Protein AF-M6BR80-F1 (afdb_monomer_lite)

Organism: NCBI:txid1303729

Secondary structure (DSSP, 8-state):
-HHHHHHHHHHHHHHHHHHHHHHSPPPTTTTHHHHHHHHHHHHHHHHHHTT-HHHHHHHHHHHHHHHHHHHHHHHT--HHHHHHHHHHHHHHHHHHH-HHHHHHHHHHHHHHHHHHHHHHHTTSSPPPPP--HHHHHHHHHHHHHHHHHHHHHHHHHHHHHHHHHHHHHHHTT---EEEETTTTEEEEPHHHHHHTT-TT--S-EEEEHHHHHHHHTT-

Foldseek 3Di:
DVVVLLVLLLVLLVVLVVCVVVFWDDDPQQCPLSVLLVVLSVQLVVCVVVVNNLVSLCSNLVSNVVSLVSNCLAQVNPVLLSVLSLVLSLLSCCVRVNDVSSVVSVVVSVVSSVVSVVCVVVVVRDYHDHRDPRSSVSSNVSSVVSVVVSVVVVVVVVVVVVVVVVVVCVVVLPWDWDADPVQQKIKTALSVCVVVVNPVRDGIDIDRNVVVVVVVVVD

pLDDT: mean 79.12, std 9.88, range [48.78, 94.75]

Sequence (219 aa):
MMYGIMLSCGAVIISYRTLHPIFAEKPKGAYAATYLILAAIITCHLIAKSGRILLASHVLIGIEWLAAFYGMIGEGATQTVVFPFCLSLILISALLLGIRAAYFYTFLAIAVELTSTYLIRIEVIRPVKSTGPWSSLIGEIGSFILVAILMRYTLFGFRIVKTELSEVQRYAKLGGWSLNIQTLELVLSKEYQYLLGYDDAKESKTLSLVHVLKYLCRR

Structure (mmCIF, N/CA/C/O backbone):
data_AF-M6BR80-F1
#
_entry.id   AF-M6BR80-F1
#
loop_
_atom_site.group_PDB
_atom_site.id
_atom_site.type_symbol
_atom_site.label_atom_id
_atom_site.label_alt_id
_atom_site.label_comp_id
_atom_site.label_asym_id
_atom_site.label_entity_id
_atom_site.label_seq_id
_atom_site.pdbx_PDB_ins_code
_atom_site.Cartn_x
_atom_site.Cartn_y
_atom_site.Cartn_z
_atom_site.occupancy
_atom_site.B_iso_or_equiv
_atom_site.auth_seq_id
_atom_site.auth_comp_id
_atom_site.auth_asym_id
_atom_site.auth_atom_id
_atom_site.pdbx_PDB_model_num
ATOM 1 N N . MET A 1 1 ? -11.634 6.437 3.920 1.00 83.31 1 MET A N 1
ATOM 2 C CA . MET A 1 1 ? -10.279 5.860 3.766 1.00 83.31 1 MET A CA 1
ATOM 3 C C . MET A 1 1 ? -9.876 5.727 2.300 1.00 83.31 1 MET A C 1
ATOM 5 O O . MET A 1 1 ? -8.980 6.451 1.900 1.00 83.31 1 MET A O 1
ATOM 9 N N . MET A 1 2 ? -10.561 4.911 1.485 1.00 86.06 2 MET A N 1
ATOM 10 C CA . MET A 1 2 ? -10.221 4.700 0.063 1.00 86.06 2 MET A CA 1
ATOM 11 C C . MET A 1 2 ? -10.039 5.990 -0.747 1.00 86.06 2 MET A C 1
ATOM 13 O O . MET A 1 2 ? -8.988 6.181 -1.341 1.00 86.06 2 MET A O 1
ATOM 17 N N . TYR A 1 3 ? -10.986 6.928 -0.675 1.00 88.00 3 TYR A N 1
ATOM 18 C CA . TYR A 1 3 ? -10.853 8.233 -1.335 1.00 88.00 3 TYR A CA 1
ATOM 19 C C . TYR A 1 3 ? -9.626 9.044 -0.883 1.00 88.00 3 TYR A C 1
ATOM 21 O O . TYR A 1 3 ? -9.024 9.743 -1.689 1.00 88.00 3 TYR A O 1
ATOM 29 N N . GLY A 1 4 ? -9.222 8.928 0.387 1.00 86.06 4 GLY A N 1
ATOM 30 C CA . GLY A 1 4 ? -8.014 9.582 0.900 1.00 86.06 4 GLY A CA 1
ATOM 31 C C . GLY A 1 4 ? -6.733 8.958 0.345 1.00 86.06 4 GLY A C 1
ATOM 32 O O . GLY A 1 4 ? -5.806 9.678 -0.018 1.00 86.06 4 GLY A O 1
ATOM 33 N N . ILE A 1 5 ? -6.713 7.629 0.199 1.00 87.25 5 ILE A N 1
ATOM 34 C CA . ILE A 1 5 ? -5.614 6.907 -0.455 1.00 87.25 5 ILE A CA 1
ATOM 35 C C . ILE A 1 5 ? -5.541 7.294 -1.937 1.00 87.25 5 ILE A C 1
ATOM 37 O O . ILE A 1 5 ? -4.478 7.685 -2.399 1.00 87.25 5 ILE A O 1
ATOM 41 N N . MET A 1 6 ? -6.673 7.311 -2.649 1.00 90.50 6 MET A N 1
ATOM 42 C CA . MET A 1 6 ? -6.737 7.739 -4.054 1.00 90.50 6 MET A CA 1
ATOM 43 C C . MET A 1 6 ? -6.203 9.163 -4.258 1.00 90.50 6 MET A C 1
ATOM 45 O O . MET A 1 6 ? -5.422 9.404 -5.175 1.00 90.50 6 MET A O 1
ATOM 49 N N . LEU A 1 7 ? -6.592 10.104 -3.390 1.00 90.56 7 LEU A N 1
ATOM 50 C CA . LEU A 1 7 ? -6.081 11.477 -3.423 1.00 90.56 7 LEU A CA 1
ATOM 51 C C . LEU A 1 7 ? -4.576 11.535 -3.148 1.00 90.56 7 LEU A C 1
ATOM 53 O O . LEU A 1 7 ? -3.874 12.303 -3.798 1.00 90.56 7 LEU A O 1
ATOM 57 N N . SER A 1 8 ? -4.081 10.713 -2.222 1.00 87.50 8 SER A N 1
ATOM 58 C CA . SER A 1 8 ? -2.655 10.649 -1.884 1.00 87.50 8 SER A CA 1
ATOM 59 C C . SER A 1 8 ? -1.830 10.104 -3.054 1.00 87.50 8 SER A C 1
ATOM 61 O O . SER A 1 8 ? -0.847 10.734 -3.443 1.00 87.50 8 SER A O 1
ATOM 63 N N . CYS A 1 9 ? -2.270 9.007 -3.683 1.00 86.75 9 CYS A N 1
ATOM 64 C CA . CYS A 1 9 ? -1.658 8.470 -4.903 1.00 86.75 9 CYS A CA 1
ATOM 65 C C . CYS A 1 9 ? -1.662 9.513 -6.033 1.00 86.75 9 CYS A C 1
ATOM 67 O O . CYS A 1 9 ? -0.641 9.736 -6.685 1.00 86.75 9 CYS A O 1
ATOM 69 N N . GLY A 1 10 ? -2.789 10.212 -6.218 1.00 87.25 10 GLY A N 1
ATOM 70 C CA . GLY A 1 10 ? -2.929 11.297 -7.191 1.00 87.25 10 GLY A CA 1
ATOM 71 C C . GLY A 1 10 ? -1.960 12.457 -6.939 1.00 87.25 10 GLY A C 1
ATOM 72 O O . GLY A 1 10 ? -1.289 12.920 -7.860 1.00 87.25 10 GLY A O 1
ATOM 73 N N . ALA A 1 11 ? -1.836 12.904 -5.690 1.00 87.06 11 ALA A N 1
ATOM 74 C CA . ALA A 1 11 ? -0.931 13.987 -5.317 1.00 87.06 11 ALA A CA 1
ATOM 75 C C . ALA A 1 11 ? 0.539 13.618 -5.566 1.00 87.06 11 ALA A C 1
ATOM 77 O O . ALA A 1 11 ? 1.276 14.410 -6.157 1.00 87.06 11 ALA A O 1
ATOM 78 N N . VAL A 1 12 ? 0.957 12.410 -5.170 1.00 84.25 12 VAL A N 1
ATOM 79 C CA . VAL A 1 12 ? 2.327 11.917 -5.391 1.00 84.25 12 VAL A CA 1
ATOM 80 C C . VAL A 1 12 ? 2.640 11.845 -6.883 1.00 84.25 12 VAL A C 1
ATOM 82 O O . VAL A 1 12 ? 3.677 12.355 -7.308 1.00 84.25 12 VAL A O 1
ATOM 85 N N . ILE A 1 13 ? 1.738 11.297 -7.704 1.00 82.81 13 ILE A N 1
ATOM 86 C CA . ILE A 1 13 ? 2.024 11.117 -9.131 1.00 82.81 13 ILE A CA 1
ATOM 87 C C . ILE A 1 13 ? 2.000 12.432 -9.924 1.00 82.81 13 ILE A C 1
ATOM 89 O O . ILE A 1 13 ? 2.812 12.619 -10.832 1.00 82.81 13 ILE A O 1
ATOM 93 N N . ILE A 1 14 ? 1.119 13.373 -9.569 1.00 85.31 14 ILE A N 1
ATOM 94 C CA . ILE A 1 14 ? 1.105 14.721 -10.160 1.00 85.31 14 ILE A CA 1
ATOM 95 C C . ILE A 1 14 ? 2.385 15.472 -9.782 1.00 85.31 14 ILE A C 1
ATOM 97 O O . ILE A 1 14 ? 2.997 16.114 -10.641 1.00 85.31 14 ILE A O 1
ATOM 101 N N . SER A 1 15 ? 2.823 15.350 -8.526 1.00 83.00 15 SER A N 1
ATOM 102 C CA . SER A 1 15 ? 4.072 15.956 -8.052 1.00 83.00 15 SER A CA 1
ATOM 103 C C . SER A 1 15 ? 5.272 15.372 -8.795 1.00 83.00 15 SER A C 1
ATOM 105 O O . SER A 1 15 ? 6.067 16.127 -9.351 1.00 83.00 15 SER A O 1
ATOM 107 N N . TYR A 1 16 ? 5.350 14.042 -8.908 1.00 76.88 16 TYR A N 1
ATOM 108 C CA . TYR A 1 16 ? 6.388 13.358 -9.681 1.00 76.88 16 TYR A CA 1
ATOM 109 C C . TYR A 1 16 ? 6.402 13.835 -11.137 1.00 76.88 16 TYR A C 1
ATOM 111 O O . TYR A 1 16 ? 7.441 14.251 -11.638 1.00 76.88 16 TYR A O 1
ATOM 119 N N . ARG A 1 17 ? 5.246 13.883 -11.809 1.00 78.06 17 ARG A N 1
ATOM 120 C CA . ARG A 1 17 ? 5.147 14.351 -13.200 1.00 78.06 17 ARG A CA 1
ATOM 121 C C . ARG A 1 17 ? 5.593 15.799 -13.391 1.00 78.06 17 ARG A C 1
ATOM 123 O O . ARG A 1 17 ? 6.117 16.126 -14.452 1.00 78.06 17 ARG A O 1
ATOM 130 N N . THR A 1 18 ? 5.343 16.656 -12.408 1.00 80.75 18 THR A N 1
ATOM 131 C CA . THR A 1 18 ? 5.675 18.086 -12.480 1.00 80.75 18 THR A CA 1
ATOM 132 C C . THR A 1 18 ? 7.156 18.325 -12.197 1.00 80.75 18 THR A C 1
ATOM 134 O O . THR A 1 18 ? 7.782 19.143 -12.864 1.00 80.75 18 THR A O 1
ATOM 137 N N . LEU A 1 19 ? 7.729 17.585 -11.243 1.00 76.25 19 LEU A N 1
ATOM 138 C CA . LEU A 1 19 ? 9.120 17.738 -10.819 1.00 76.25 19 LEU A CA 1
ATOM 139 C C . LEU A 1 19 ? 10.092 16.977 -11.727 1.00 76.25 19 LEU A C 1
ATOM 141 O O . LEU A 1 19 ? 11.130 17.516 -12.087 1.00 76.25 19 LEU A O 1
ATOM 145 N N . HIS A 1 20 ? 9.757 15.763 -12.166 1.00 71.00 20 HIS A N 1
ATOM 146 C CA . HIS A 1 20 ? 10.654 14.914 -12.960 1.00 71.00 20 HIS A CA 1
ATOM 147 C C . HIS A 1 20 ? 11.260 15.601 -14.208 1.00 71.00 20 HIS A C 1
ATOM 149 O O . HIS A 1 20 ? 12.467 15.480 -14.406 1.00 71.00 20 HIS A O 1
ATOM 155 N N . PRO A 1 21 ? 10.511 16.365 -15.036 1.00 71.75 21 PRO A N 1
ATOM 156 C CA . PRO A 1 21 ? 11.072 17.061 -16.201 1.00 71.75 21 PRO A CA 1
ATOM 157 C C . PRO A 1 21 ? 12.107 18.142 -15.860 1.00 71.75 21 PRO A C 1
ATOM 159 O O . PRO A 1 21 ? 12.855 18.547 -16.744 1.00 71.75 21 PRO A O 1
ATOM 162 N N . ILE A 1 22 ? 12.111 18.643 -14.622 1.00 74.62 22 ILE A N 1
ATOM 163 C CA . ILE A 1 22 ? 13.049 19.669 -14.147 1.00 74.62 22 ILE A CA 1
ATOM 164 C C . ILE A 1 22 ? 14.399 19.028 -13.797 1.00 74.62 22 ILE A C 1
ATOM 166 O O . ILE A 1 22 ? 15.438 19.667 -13.936 1.00 74.62 22 ILE A O 1
ATOM 170 N N . PHE A 1 23 ? 14.389 17.762 -13.369 1.00 66.81 23 PHE A N 1
ATOM 171 C CA . PHE A 1 23 ? 15.554 17.092 -12.786 1.00 66.81 23 PHE A CA 1
ATOM 172 C C . PHE A 1 23 ? 16.147 15.962 -13.642 1.00 66.81 23 PHE A C 1
ATOM 174 O O . PHE A 1 23 ? 17.254 15.518 -13.343 1.00 66.81 23 PHE A O 1
ATOM 181 N N . ALA A 1 24 ? 15.454 15.479 -14.682 1.00 62.69 24 ALA A N 1
ATOM 182 C CA . ALA A 1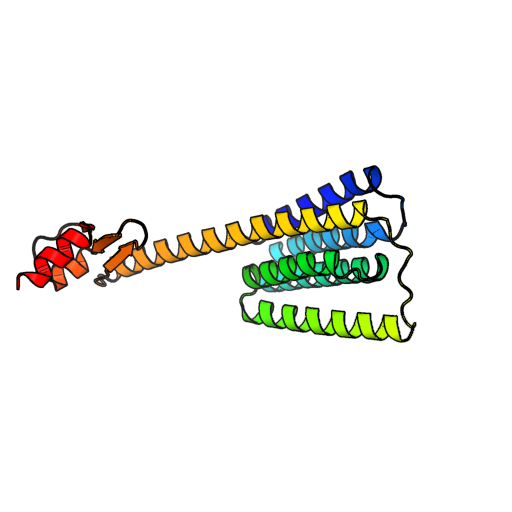 24 ? 15.916 14.349 -15.492 1.00 62.69 24 ALA A CA 1
ATOM 183 C C . ALA A 1 24 ? 15.606 14.496 -16.994 1.00 62.69 24 ALA A C 1
ATOM 185 O O . ALA A 1 24 ? 14.540 14.979 -17.392 1.00 62.69 24 ALA A O 1
ATOM 186 N N . GLU A 1 25 ? 16.537 14.036 -17.840 1.00 57.31 25 GLU A N 1
ATOM 187 C CA . GLU A 1 25 ? 16.352 13.968 -19.294 1.00 57.31 25 GLU A CA 1
ATOM 188 C C . GLU A 1 25 ? 15.331 12.888 -19.689 1.00 57.31 25 GLU A C 1
ATOM 190 O O . GLU A 1 25 ? 15.166 11.866 -19.027 1.00 57.31 25 GLU A O 1
ATOM 195 N N . LYS A 1 26 ? 14.596 13.148 -20.775 1.00 57.59 26 LYS A N 1
ATOM 196 C CA . LYS A 1 26 ? 13.326 12.487 -21.110 1.00 57.59 26 LYS A CA 1
ATOM 197 C C . LYS A 1 26 ? 13.501 11.179 -21.898 1.00 57.59 26 LYS A C 1
ATOM 199 O O . LYS A 1 26 ? 13.790 11.245 -23.094 1.00 57.59 26 LYS A O 1
ATOM 204 N N . PRO A 1 27 ? 13.077 10.023 -21.368 1.00 53.91 27 PRO A N 1
ATOM 205 C CA . PRO A 1 27 ? 12.513 8.964 -22.197 1.00 53.91 27 PRO A CA 1
ATOM 206 C C . PRO A 1 27 ? 10.980 9.084 -22.240 1.00 53.91 27 PRO A C 1
ATOM 208 O O . PRO A 1 27 ? 10.311 9.182 -21.213 1.00 53.91 27 PRO A O 1
ATOM 211 N N . LYS A 1 28 ? 10.389 9.035 -23.445 1.00 53.66 28 LYS A N 1
ATOM 212 C CA . LYS A 1 28 ? 8.924 9.107 -23.665 1.00 53.66 28 LYS A CA 1
ATOM 213 C C . LYS A 1 28 ? 8.131 8.037 -22.887 1.00 53.66 28 LYS A C 1
ATOM 215 O O . LYS A 1 28 ? 6.950 8.241 -22.622 1.00 53.66 28 LYS A O 1
ATOM 220 N N . GLY A 1 29 ? 8.776 6.929 -22.509 1.00 58.12 29 GLY A N 1
ATOM 221 C CA . GLY A 1 29 ? 8.180 5.833 -21.740 1.00 58.12 29 GLY A CA 1
ATOM 222 C C . GLY A 1 29 ? 7.981 6.111 -20.244 1.00 58.12 29 GLY A C 1
ATOM 223 O O . GLY A 1 29 ? 7.116 5.477 -19.646 1.00 58.12 29 GLY A O 1
ATOM 224 N N . ALA A 1 30 ? 8.697 7.079 -19.653 1.00 58.84 30 ALA A N 1
ATOM 225 C CA . ALA A 1 30 ? 8.647 7.343 -18.207 1.00 58.84 30 ALA A CA 1
ATOM 226 C C . ALA A 1 30 ? 7.257 7.793 -17.719 1.00 58.84 30 ALA A C 1
ATOM 228 O O . ALA A 1 30 ? 6.841 7.491 -16.606 1.00 58.84 30 ALA A O 1
ATOM 229 N N . TYR A 1 31 ? 6.482 8.470 -18.572 1.00 69.19 31 TYR A N 1
ATOM 230 C CA . TYR A 1 31 ? 5.168 8.993 -18.184 1.00 69.19 31 TYR A CA 1
ATOM 231 C C . TYR A 1 31 ? 4.028 7.976 -18.300 1.00 69.19 31 TYR A C 1
ATOM 233 O O . TYR A 1 31 ? 2.921 8.259 -17.840 1.00 69.19 31 TYR A O 1
ATOM 241 N N . ALA A 1 32 ? 4.260 6.805 -18.901 1.00 73.38 32 ALA A N 1
ATOM 242 C CA . ALA A 1 32 ? 3.221 5.786 -19.050 1.00 73.38 32 ALA A CA 1
ATOM 243 C C . ALA A 1 32 ? 2.704 5.305 -17.684 1.00 73.38 32 ALA A C 1
ATOM 245 O O . ALA A 1 32 ? 1.492 5.214 -17.491 1.00 73.38 32 ALA A O 1
ATOM 246 N N . ALA A 1 33 ? 3.600 5.121 -16.707 1.00 75.62 33 ALA A N 1
ATOM 247 C CA . ALA A 1 33 ? 3.234 4.780 -15.333 1.00 75.62 33 ALA A CA 1
ATOM 248 C C . ALA A 1 33 ? 2.330 5.851 -14.696 1.00 75.62 33 ALA A C 1
ATOM 250 O O . ALA A 1 33 ? 1.329 5.524 -14.060 1.00 75.62 33 ALA A O 1
ATOM 251 N N . THR A 1 34 ? 2.602 7.139 -14.944 1.00 79.94 34 THR A N 1
ATOM 252 C CA . THR A 1 34 ? 1.745 8.231 -14.464 1.00 79.94 34 THR A CA 1
ATOM 253 C C . THR A 1 34 ? 0.326 8.147 -15.018 1.00 79.94 34 THR A C 1
ATOM 255 O O . THR A 1 34 ? -0.640 8.299 -14.271 1.00 79.94 34 THR A O 1
ATOM 258 N N . TYR A 1 35 ? 0.181 7.911 -16.323 1.00 84.06 35 TYR A N 1
ATOM 259 C CA . TYR A 1 35 ? -1.142 7.792 -16.934 1.00 84.06 35 TYR A CA 1
ATOM 260 C C . TYR A 1 35 ? -1.895 6.557 -16.433 1.00 84.06 35 TYR A C 1
ATOM 262 O O . TYR A 1 35 ? -3.099 6.648 -16.196 1.00 84.06 35 TYR A O 1
ATOM 270 N N . LEU A 1 36 ? -1.196 5.438 -16.213 1.00 86.00 36 LEU A N 1
ATOM 271 C CA . LEU A 1 36 ? -1.784 4.225 -15.642 1.00 86.00 36 LEU A CA 1
ATOM 272 C C . LEU A 1 36 ? -2.314 4.457 -14.223 1.00 86.00 36 LEU A C 1
ATOM 274 O O . LEU A 1 36 ? -3.432 4.049 -13.930 1.00 86.00 36 LEU A O 1
ATOM 278 N N . ILE A 1 37 ? -1.575 5.172 -13.370 1.00 85.44 37 ILE A N 1
ATOM 279 C CA . ILE A 1 37 ? -2.022 5.494 -12.003 1.00 85.44 37 ILE A CA 1
ATOM 280 C C . ILE A 1 37 ? -3.246 6.423 -12.026 1.00 85.44 37 ILE A C 1
ATOM 282 O O . ILE A 1 37 ? -4.213 6.195 -11.300 1.00 85.44 37 ILE A O 1
ATOM 286 N N . LEU A 1 38 ? -3.273 7.437 -12.898 1.00 89.44 38 LEU A N 1
ATOM 287 C CA . LEU A 1 38 ? -4.461 8.291 -13.051 1.00 89.44 38 LEU A CA 1
ATOM 288 C C . LEU A 1 38 ? -5.674 7.495 -13.557 1.00 89.44 38 LEU A C 1
ATOM 290 O O . LEU A 1 38 ? -6.784 7.669 -13.050 1.00 89.44 38 LEU A O 1
ATOM 294 N N . ALA A 1 39 ? -5.466 6.584 -14.510 1.00 89.56 39 ALA A N 1
ATOM 295 C CA . ALA A 1 39 ? -6.508 5.676 -14.976 1.00 89.56 39 ALA A CA 1
ATOM 296 C C . ALA A 1 39 ? -6.992 4.742 -13.852 1.00 89.56 39 ALA A C 1
ATOM 298 O O . ALA A 1 39 ? -8.198 4.514 -13.734 1.00 89.56 39 ALA A O 1
ATOM 299 N N . ALA A 1 40 ? -6.092 4.261 -12.988 1.00 91.19 40 ALA A N 1
AT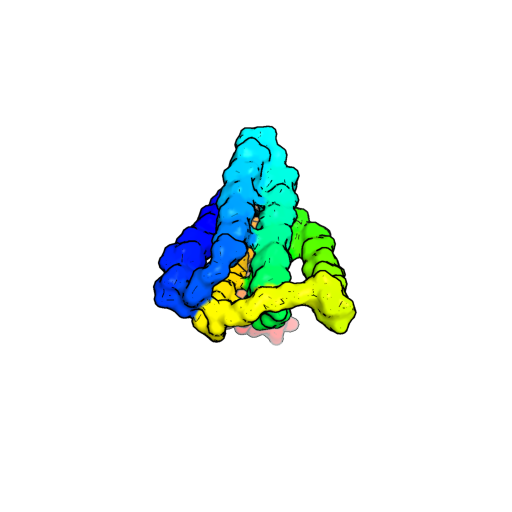OM 300 C CA . ALA A 1 40 ? -6.426 3.461 -11.810 1.00 91.19 40 ALA A CA 1
ATOM 301 C C . ALA A 1 40 ? -7.342 4.228 -10.847 1.00 91.19 40 ALA A C 1
ATOM 303 O O . ALA A 1 40 ? -8.359 3.701 -10.404 1.00 91.19 40 ALA A O 1
ATOM 304 N N . ILE A 1 41 ? -7.038 5.501 -10.577 1.00 93.19 41 ILE A N 1
ATOM 305 C CA . ILE A 1 41 ? -7.854 6.363 -9.711 1.00 93.19 41 ILE A CA 1
ATOM 306 C C . ILE A 1 41 ? -9.250 6.571 -10.311 1.00 93.19 41 ILE A C 1
ATOM 308 O O . ILE A 1 41 ? -10.252 6.421 -9.609 1.00 93.19 41 ILE A O 1
ATOM 312 N N . ILE A 1 42 ? -9.340 6.882 -11.606 1.00 93.12 42 ILE A N 1
ATOM 313 C CA . ILE A 1 42 ? -10.627 7.115 -12.279 1.00 93.12 42 ILE A CA 1
ATOM 314 C C . ILE A 1 42 ? -11.468 5.833 -12.291 1.00 93.12 42 ILE A C 1
ATOM 316 O O . ILE A 1 42 ? -12.633 5.852 -11.895 1.00 93.12 42 ILE A O 1
ATOM 320 N N . THR A 1 43 ? -10.884 4.706 -12.700 1.00 92.06 43 THR A N 1
ATOM 321 C CA . THR A 1 43 ? -11.586 3.412 -12.737 1.00 92.06 43 THR A CA 1
ATOM 322 C C . THR A 1 43 ? -12.015 2.964 -11.342 1.00 92.06 43 THR A C 1
ATOM 324 O O . THR A 1 43 ? -13.169 2.571 -11.160 1.00 92.06 43 THR A O 1
ATOM 327 N N . CYS A 1 44 ? -11.149 3.117 -10.337 1.00 93.56 44 CYS A N 1
ATOM 328 C CA . CYS A 1 44 ? -11.488 2.883 -8.936 1.00 93.56 44 CYS A CA 1
ATOM 329 C C . CYS A 1 44 ? -12.674 3.750 -8.494 1.00 93.56 44 CYS A C 1
ATOM 331 O O . CYS A 1 44 ? -13.627 3.220 -7.926 1.00 93.56 44 CYS A O 1
ATOM 333 N N . HIS A 1 45 ? -12.686 5.050 -8.815 1.00 93.88 45 HIS A N 1
ATOM 334 C CA . HIS A 1 45 ? -13.798 5.941 -8.469 1.00 93.88 45 HIS A CA 1
ATOM 335 C C . HIS A 1 45 ? -15.126 5.481 -9.085 1.00 93.88 45 HIS A C 1
ATOM 337 O O . HIS A 1 45 ? -16.143 5.422 -8.390 1.00 93.88 45 HIS A O 1
ATOM 343 N N . LEU A 1 46 ? -15.119 5.127 -10.372 1.00 94.75 46 LEU A N 1
ATOM 344 C CA . LEU A 1 46 ? -16.320 4.683 -11.083 1.00 94.75 46 LEU A CA 1
ATOM 345 C C . LEU A 1 46 ? -16.879 3.382 -10.490 1.00 94.75 46 LEU A C 1
ATOM 347 O O . LEU A 1 46 ? -18.081 3.285 -10.234 1.00 94.75 46 LEU A O 1
ATOM 351 N N . ILE A 1 47 ? -16.014 2.406 -10.200 1.00 92.75 47 ILE A N 1
ATOM 352 C CA . ILE A 1 47 ? -16.419 1.136 -9.580 1.00 92.75 47 ILE A CA 1
ATOM 353 C C . ILE A 1 47 ? -16.887 1.372 -8.138 1.00 92.75 47 ILE A C 1
ATOM 355 O O . ILE A 1 47 ? -17.915 0.833 -7.724 1.00 92.75 47 ILE A O 1
ATOM 359 N N . ALA A 1 48 ? -16.201 2.227 -7.381 1.00 90.62 48 ALA A N 1
ATOM 360 C CA . ALA A 1 48 ? -16.586 2.589 -6.022 1.00 90.62 48 ALA A CA 1
ATOM 361 C C . ALA A 1 48 ? -17.972 3.240 -5.961 1.00 90.62 48 ALA A C 1
ATOM 363 O O . ALA A 1 48 ? -18.759 2.922 -5.070 1.00 90.62 48 ALA A O 1
ATOM 364 N N . LYS A 1 49 ? -18.299 4.105 -6.932 1.00 92.62 49 LYS A N 1
ATOM 365 C CA . LYS A 1 49 ? -19.616 4.749 -7.045 1.00 92.62 49 LYS A CA 1
ATOM 366 C C . LYS A 1 49 ? -20.745 3.736 -7.260 1.00 92.62 49 LYS A C 1
ATOM 368 O O . LYS A 1 49 ? -21.863 3.980 -6.823 1.00 92.62 49 LYS A O 1
ATOM 373 N N . SER A 1 50 ? -20.450 2.582 -7.862 1.00 90.75 50 SER A N 1
ATOM 374 C CA . SER A 1 50 ? -21.406 1.471 -8.007 1.00 90.75 50 SER A CA 1
ATOM 375 C C . SER A 1 50 ? -21.614 0.641 -6.725 1.00 90.75 50 SER A C 1
ATOM 377 O O . SER A 1 50 ? -22.312 -0.368 -6.752 1.00 90.75 50 SER A O 1
ATOM 379 N N . GLY A 1 51 ? -20.985 1.023 -5.606 1.00 88.56 51 GLY A N 1
ATOM 380 C CA . GLY A 1 51 ? -21.058 0.314 -4.322 1.00 88.56 51 GLY A CA 1
ATOM 381 C C . GLY A 1 51 ? -20.078 -0.859 -4.191 1.00 88.56 51 GLY A C 1
ATOM 382 O O . GLY A 1 51 ? -19.930 -1.429 -3.111 1.00 88.56 51 GLY A O 1
ATOM 383 N N . ARG A 1 52 ? -19.342 -1.206 -5.254 1.00 91.56 52 ARG A N 1
ATOM 384 C CA . ARG A 1 52 ? -18.385 -2.327 -5.277 1.00 91.56 52 ARG A CA 1
ATOM 385 C C . ARG A 1 52 ? -16.997 -1.919 -4.761 1.00 91.56 52 ARG A C 1
ATOM 387 O O . ARG A 1 52 ? -16.005 -2.005 -5.479 1.00 91.56 52 ARG A O 1
ATOM 394 N N . ILE A 1 53 ? -16.920 -1.483 -3.503 1.00 89.12 53 ILE A N 1
ATOM 395 C CA . ILE A 1 53 ? -15.704 -0.903 -2.891 1.00 89.12 53 ILE A CA 1
ATOM 396 C C . ILE A 1 53 ? -14.527 -1.897 -2.851 1.00 89.12 53 ILE A C 1
ATOM 398 O O . ILE A 1 53 ? -13.386 -1.520 -3.127 1.00 89.12 53 ILE A O 1
ATOM 402 N N . LEU A 1 54 ? -14.793 -3.174 -2.556 1.00 88.88 54 LEU A N 1
ATOM 403 C CA . LEU A 1 54 ? -13.753 -4.209 -2.500 1.00 88.88 54 LEU A CA 1
ATOM 404 C C . LEU A 1 54 ? -13.122 -4.449 -3.881 1.00 88.88 54 LEU A C 1
ATOM 406 O O . LEU A 1 54 ? -11.902 -4.490 -4.019 1.00 88.88 54 LEU A O 1
ATOM 410 N N . LEU A 1 55 ? -13.962 -4.545 -4.918 1.00 90.12 55 LEU A N 1
ATOM 411 C CA . LEU A 1 55 ? -13.506 -4.687 -6.299 1.00 90.12 55 LEU A CA 1
ATOM 412 C C . LEU A 1 55 ? -12.706 -3.455 -6.733 1.00 90.12 55 LEU A C 1
ATOM 414 O O . LEU A 1 55 ? -11.623 -3.604 -7.284 1.00 90.12 55 LEU A O 1
ATOM 418 N N . ALA A 1 56 ? -13.205 -2.252 -6.435 1.00 91.25 56 ALA A N 1
ATOM 419 C CA . ALA A 1 56 ? -12.511 -1.001 -6.735 1.00 91.25 56 ALA A CA 1
ATOM 420 C C . ALA A 1 56 ? -11.099 -0.967 -6.127 1.00 91.25 56 ALA A C 1
ATOM 422 O O . ALA A 1 56 ? -10.148 -0.575 -6.798 1.00 91.25 56 ALA A O 1
ATOM 423 N N . SER A 1 57 ? -10.954 -1.455 -4.893 1.00 90.56 57 SER A N 1
ATOM 424 C CA . SER A 1 57 ? -9.666 -1.534 -4.199 1.00 90.56 57 SER A CA 1
ATOM 425 C C . SER A 1 57 ? -8.697 -2.502 -4.886 1.00 90.56 57 SER A C 1
ATOM 427 O O . SER A 1 57 ? -7.545 -2.145 -5.116 1.00 90.56 57 SER A O 1
ATOM 429 N N . HIS A 1 58 ? -9.162 -3.691 -5.288 1.00 90.88 58 HIS A N 1
ATOM 430 C CA . HIS A 1 58 ? -8.348 -4.629 -6.071 1.00 90.88 58 HIS A CA 1
ATOM 431 C C . HIS A 1 58 ? -7.931 -4.062 -7.431 1.00 90.88 58 HIS A C 1
ATOM 433 O O . HIS A 1 58 ? -6.787 -4.256 -7.837 1.00 90.88 58 HIS A O 1
ATOM 439 N N . VAL A 1 59 ? -8.832 -3.357 -8.124 1.00 91.94 59 VAL A N 1
ATOM 440 C CA . VAL A 1 59 ? -8.525 -2.713 -9.410 1.00 91.94 59 VAL A CA 1
ATOM 441 C C . VAL A 1 59 ? -7.476 -1.617 -9.233 1.00 91.94 59 VAL A C 1
ATOM 443 O O . VAL A 1 59 ? -6.505 -1.594 -9.984 1.00 91.94 59 VAL A O 1
ATOM 446 N N . LEU A 1 60 ? -7.628 -0.755 -8.222 1.00 92.50 60 LEU A N 1
ATOM 447 C CA . LEU A 1 60 ? -6.659 0.298 -7.914 1.00 92.50 60 LEU A CA 1
ATOM 448 C C . LEU A 1 60 ? -5.269 -0.295 -7.671 1.00 92.50 60 LEU A C 1
ATOM 450 O O . LEU A 1 60 ? -4.325 0.032 -8.382 1.00 92.50 60 LEU A O 1
ATOM 454 N N . ILE A 1 61 ? -5.176 -1.221 -6.714 1.00 91.19 61 ILE A N 1
ATOM 455 C CA . ILE A 1 61 ? -3.913 -1.847 -6.317 1.00 91.19 61 ILE A CA 1
ATOM 456 C C . ILE A 1 61 ? -3.304 -2.610 -7.494 1.00 91.19 61 ILE A C 1
ATOM 458 O O . ILE A 1 61 ? -2.113 -2.487 -7.749 1.00 91.19 61 ILE A O 1
ATOM 462 N N . GLY A 1 62 ? -4.106 -3.370 -8.243 1.00 89.06 62 GLY A N 1
ATOM 463 C CA . GLY A 1 62 ? -3.633 -4.139 -9.393 1.00 89.06 62 GLY A CA 1
ATOM 464 C C . GLY A 1 62 ? -3.045 -3.267 -10.504 1.00 89.06 62 GLY A C 1
ATOM 465 O O . GLY A 1 62 ? -1.977 -3.585 -11.024 1.00 89.06 62 GLY A O 1
ATOM 466 N N . ILE A 1 63 ? -3.699 -2.154 -10.852 1.00 90.50 63 ILE A N 1
ATOM 467 C CA . ILE A 1 63 ? -3.188 -1.244 -11.887 1.00 90.50 63 ILE A CA 1
ATOM 468 C C . ILE A 1 63 ? -1.955 -0.483 -11.384 1.00 90.50 63 ILE A C 1
ATOM 470 O O . ILE A 1 63 ? -1.001 -0.326 -12.144 1.00 90.50 63 ILE A O 1
ATOM 474 N N . GLU A 1 64 ? -1.928 -0.048 -10.121 1.00 88.31 64 GLU A N 1
ATOM 475 C CA . GLU A 1 64 ? -0.739 0.588 -9.539 1.00 88.31 64 GLU A CA 1
ATOM 476 C C . GLU A 1 64 ? 0.459 -0.378 -9.488 1.00 88.31 64 GLU A C 1
ATOM 478 O O . GLU A 1 64 ? 1.574 0.023 -9.817 1.00 88.31 64 GLU A O 1
ATOM 483 N N . TRP A 1 65 ? 0.231 -1.663 -9.192 1.00 87.19 65 TRP A N 1
ATOM 484 C CA . TRP A 1 65 ? 1.245 -2.721 -9.303 1.00 87.19 65 TRP A CA 1
ATOM 485 C C . TRP A 1 65 ? 1.794 -2.854 -10.723 1.00 87.19 65 TRP A C 1
ATOM 487 O O . TRP A 1 65 ? 3.009 -2.887 -10.918 1.00 87.19 65 TRP A O 1
ATOM 497 N N . LEU A 1 66 ? 0.913 -2.904 -11.726 1.00 85.31 66 LEU A N 1
ATOM 498 C CA . LEU A 1 66 ? 1.325 -2.967 -13.130 1.00 85.31 66 LEU A CA 1
ATOM 499 C C . LEU A 1 66 ? 2.121 -1.723 -13.540 1.00 85.31 66 LEU A C 1
ATOM 501 O O . LEU A 1 66 ? 3.129 -1.845 -14.234 1.00 85.31 66 LEU A O 1
ATOM 505 N N . ALA A 1 67 ? 1.699 -0.539 -13.095 1.00 82.94 67 ALA A N 1
ATOM 506 C CA . ALA A 1 67 ? 2.389 0.716 -13.371 1.00 82.94 67 ALA A CA 1
ATOM 507 C C . ALA A 1 67 ? 3.785 0.755 -12.733 1.00 82.94 67 ALA A C 1
ATOM 509 O O . ALA A 1 67 ? 4.739 1.162 -13.398 1.00 82.94 67 ALA A O 1
ATOM 510 N N . ALA A 1 68 ? 3.907 0.294 -11.483 1.00 79.25 68 ALA A N 1
ATOM 511 C CA . ALA A 1 68 ? 5.181 0.192 -10.784 1.00 79.25 68 ALA A CA 1
ATOM 512 C C . ALA A 1 68 ? 6.137 -0.731 -11.547 1.00 79.25 68 ALA A C 1
ATOM 514 O O . ALA A 1 68 ? 7.206 -0.286 -11.954 1.00 79.25 68 ALA A O 1
ATOM 515 N N . PHE A 1 69 ? 5.727 -1.964 -11.860 1.00 77.88 69 PHE A N 1
ATOM 516 C CA . PHE A 1 69 ? 6.580 -2.909 -12.591 1.00 77.88 69 PHE A CA 1
ATOM 517 C C . PHE A 1 69 ? 6.931 -2.461 -14.008 1.00 77.88 69 PHE A C 1
ATOM 519 O O . PHE A 1 69 ? 8.057 -2.676 -14.459 1.00 77.88 69 PHE A O 1
ATOM 526 N N . TYR A 1 70 ? 6.000 -1.813 -14.706 1.00 77.19 70 TYR A N 1
ATOM 527 C CA . TYR A 1 70 ? 6.288 -1.213 -16.005 1.00 77.19 70 TYR A CA 1
ATOM 528 C C . TYR A 1 70 ? 7.389 -0.148 -15.888 1.00 77.19 70 TYR A C 1
ATOM 530 O O . TYR A 1 70 ? 8.336 -0.148 -16.676 1.00 77.19 70 TYR A O 1
ATOM 538 N N . GLY A 1 71 ? 7.297 0.722 -14.875 1.00 71.94 71 GLY A N 1
ATOM 539 C CA . GLY A 1 71 ? 8.338 1.699 -14.553 1.00 71.94 71 GLY A CA 1
ATOM 540 C C . GLY A 1 71 ? 9.678 1.036 -14.231 1.00 71.94 71 GLY A C 1
ATOM 541 O O . GLY A 1 71 ? 10.698 1.429 -14.786 1.00 71.94 71 GLY A O 1
ATOM 542 N N . MET A 1 72 ? 9.674 -0.035 -13.432 1.00 70.81 72 MET A N 1
ATOM 543 C CA . MET A 1 72 ? 10.889 -0.772 -13.061 1.00 70.81 72 MET A CA 1
ATOM 544 C C . MET A 1 72 ? 11.638 -1.334 -14.265 1.00 70.81 72 MET A C 1
ATOM 546 O O . MET A 1 72 ? 12.854 -1.187 -14.358 1.00 70.81 72 MET A O 1
ATOM 550 N N . ILE A 1 73 ? 10.927 -1.976 -15.194 1.00 69.81 73 ILE A N 1
ATOM 551 C CA . ILE A 1 73 ? 11.537 -2.516 -16.417 1.00 69.81 73 ILE A CA 1
ATOM 552 C C . ILE A 1 73 ? 12.118 -1.373 -17.264 1.00 69.81 73 ILE A C 1
ATOM 554 O O . ILE A 1 73 ? 13.193 -1.517 -17.850 1.00 69.81 73 ILE A O 1
ATOM 558 N N . GLY A 1 74 ? 11.436 -0.223 -17.284 1.00 65.94 74 GLY A N 1
ATOM 559 C CA . GLY A 1 74 ? 11.886 0.988 -17.963 1.00 65.94 74 GLY A CA 1
ATOM 560 C C . GLY A 1 74 ? 13.131 1.627 -17.345 1.00 65.94 74 GLY A C 1
ATOM 561 O O . GLY A 1 74 ? 14.000 2.058 -18.085 1.00 65.94 74 GLY A O 1
ATOM 562 N N . GLU A 1 75 ? 13.260 1.672 -16.021 1.00 60.78 75 GLU A N 1
ATOM 563 C CA . GLU A 1 75 ? 14.388 2.326 -15.327 1.00 60.78 75 GLU A CA 1
ATOM 564 C C . GLU A 1 75 ? 15.574 1.385 -15.053 1.00 60.78 75 GLU A C 1
ATOM 566 O O . GLU A 1 75 ? 16.605 1.795 -14.519 1.00 60.78 75 GLU A O 1
ATOM 571 N N . GLY A 1 76 ? 15.450 0.122 -15.460 1.00 56.62 76 GLY A N 1
ATOM 572 C CA . GLY A 1 76 ? 16.501 -0.880 -15.342 1.00 56.62 76 GLY A CA 1
ATOM 573 C C . GLY A 1 76 ? 16.559 -1.596 -13.999 1.00 56.62 76 GLY A C 1
ATOM 574 O O . GLY A 1 76 ? 17.619 -2.083 -13.616 1.00 56.62 76 GLY A O 1
ATOM 575 N N . ALA A 1 77 ? 15.417 -1.685 -13.314 1.00 52.59 77 ALA A N 1
ATOM 576 C CA . ALA A 1 77 ? 15.223 -2.453 -12.088 1.00 52.59 77 ALA A CA 1
ATOM 577 C C . ALA A 1 77 ? 16.289 -2.160 -11.017 1.00 52.59 77 ALA A C 1
ATOM 579 O O . ALA A 1 77 ? 16.791 -3.069 -10.355 1.00 52.59 77 ALA A O 1
ATOM 580 N N . THR A 1 78 ? 16.653 -0.887 -10.835 1.00 55.28 78 THR A N 1
ATOM 581 C CA . THR A 1 78 ? 17.504 -0.491 -9.713 1.00 55.28 78 THR A CA 1
ATOM 582 C C . THR A 1 78 ? 16.730 -0.738 -8.418 1.00 55.28 78 THR A C 1
ATOM 584 O O . THR A 1 78 ? 15.720 -0.095 -8.136 1.00 55.28 78 THR A O 1
ATOM 587 N N . GLN A 1 79 ? 17.189 -1.718 -7.633 1.00 53.69 79 GLN A N 1
ATOM 588 C CA . GLN A 1 79 ? 16.515 -2.218 -6.425 1.00 53.69 79 GLN A CA 1
ATOM 589 C C . GLN A 1 79 ? 16.102 -1.111 -5.434 1.00 53.69 79 GLN A C 1
ATOM 591 O O . GLN A 1 79 ? 15.145 -1.280 -4.680 1.00 53.69 79 GLN A O 1
ATOM 596 N N . THR A 1 80 ? 16.793 0.033 -5.454 1.00 58.19 80 THR A N 1
ATOM 597 C CA . THR A 1 80 ? 16.566 1.153 -4.533 1.00 58.19 80 THR A CA 1
ATOM 598 C C . THR A 1 80 ? 15.233 1.870 -4.767 1.00 58.19 80 THR A C 1
ATOM 600 O O . THR A 1 80 ? 14.585 2.261 -3.799 1.00 58.19 80 THR A O 1
ATOM 603 N N . VAL A 1 81 ? 14.757 1.951 -6.016 1.00 60.31 81 VAL A N 1
ATOM 604 C CA . VAL A 1 81 ? 13.478 2.604 -6.355 1.00 60.31 81 VAL A CA 1
ATOM 605 C C . VAL A 1 81 ? 12.303 1.6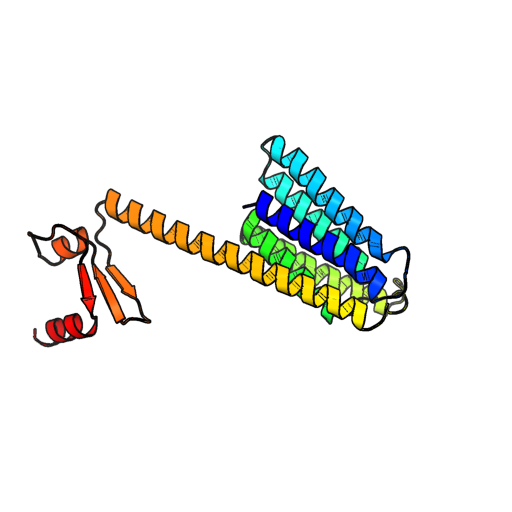43 -6.169 1.00 60.31 81 VAL A C 1
ATOM 607 O O . VAL A 1 81 ? 11.251 2.025 -5.667 1.00 60.31 81 VAL A O 1
ATOM 610 N N . VAL A 1 82 ? 12.496 0.371 -6.519 1.00 64.81 82 VAL A N 1
ATOM 611 C CA . VAL A 1 82 ? 11.481 -0.698 -6.472 1.00 64.81 82 VAL A CA 1
ATOM 612 C C . VAL A 1 82 ? 10.926 -0.904 -5.065 1.00 64.81 82 VAL A C 1
ATOM 614 O O . VAL A 1 82 ? 9.714 -0.957 -4.846 1.00 64.81 82 VAL A O 1
ATOM 617 N N . PHE A 1 83 ? 11.838 -1.029 -4.105 1.00 67.75 83 PHE A N 1
ATOM 618 C CA . PHE A 1 83 ? 11.535 -1.422 -2.739 1.00 67.75 83 PHE A CA 1
ATOM 619 C C . PHE A 1 83 ? 10.507 -0.506 -2.042 1.00 67.75 83 PHE A C 1
ATOM 621 O O . PHE A 1 83 ? 9.494 -1.018 -1.550 1.00 67.75 83 PHE A O 1
ATOM 628 N N . PRO A 1 84 ? 10.676 0.831 -2.013 1.00 72.06 84 PRO A N 1
ATOM 629 C CA . PRO A 1 84 ? 9.729 1.708 -1.328 1.00 72.06 84 PRO A CA 1
ATOM 630 C C . PRO A 1 84 ? 8.362 1.810 -2.038 1.00 72.06 84 PRO A C 1
ATOM 632 O O . PRO A 1 84 ? 7.343 1.997 -1.362 1.00 72.06 84 PRO A O 1
ATOM 635 N N . PHE A 1 85 ? 8.289 1.606 -3.361 1.00 76.00 85 PHE A N 1
ATOM 636 C CA . PHE A 1 85 ? 7.006 1.492 -4.072 1.00 76.00 85 PHE A CA 1
ATOM 637 C C . PHE A 1 85 ? 6.264 0.204 -3.696 1.00 76.00 85 PHE A C 1
ATOM 639 O O . PHE A 1 85 ? 5.085 0.259 -3.337 1.00 76.00 85 PHE A O 1
ATOM 646 N N . CYS A 1 86 ? 6.953 -0.941 -3.686 1.00 78.75 86 CYS A N 1
ATOM 647 C CA . CYS A 1 86 ? 6.378 -2.216 -3.250 1.00 78.75 86 CYS A CA 1
ATOM 648 C C . CYS A 1 86 ? 5.858 -2.139 -1.805 1.00 78.75 86 CYS A C 1
ATOM 650 O O . CYS A 1 86 ? 4.740 -2.579 -1.528 1.00 78.75 86 CYS A O 1
ATOM 652 N N . LEU A 1 87 ? 6.612 -1.516 -0.891 1.00 80.81 87 LEU A N 1
ATOM 653 C CA . LEU A 1 87 ? 6.167 -1.286 0.489 1.00 80.81 87 LEU A CA 1
ATOM 654 C C . LEU A 1 87 ? 4.887 -0.446 0.561 1.00 80.81 87 LEU A C 1
ATOM 656 O O . LEU A 1 87 ? 3.965 -0.788 1.306 1.00 80.81 87 LEU A O 1
ATOM 660 N N . SER A 1 88 ? 4.809 0.628 -0.228 1.00 84.31 88 SER A N 1
ATOM 661 C CA . SER A 1 88 ? 3.619 1.482 -0.298 1.00 84.31 88 SER A CA 1
ATOM 662 C C . SER A 1 88 ? 2.391 0.694 -0.762 1.00 84.31 88 SER A C 1
ATOM 664 O O . SER A 1 88 ? 1.335 0.772 -0.135 1.00 84.31 88 SER A O 1
ATOM 666 N N . LEU A 1 89 ? 2.533 -0.129 -1.804 1.00 85.38 89 LEU A N 1
ATOM 667 C CA . LEU A 1 89 ? 1.441 -0.944 -2.346 1.00 85.38 89 LEU A CA 1
ATOM 668 C C . LEU A 1 89 ? 0.989 -2.048 -1.383 1.00 85.38 89 LEU A C 1
ATOM 670 O O . LEU A 1 89 ? -0.212 -2.300 -1.253 1.00 85.38 89 LEU A O 1
ATOM 674 N N . ILE A 1 90 ? 1.921 -2.676 -0.660 1.00 86.06 90 ILE A N 1
ATOM 675 C CA . ILE A 1 90 ? 1.600 -3.660 0.385 1.00 86.06 90 ILE A CA 1
ATOM 676 C C . ILE A 1 90 ? 0.813 -2.991 1.520 1.00 86.06 90 ILE A C 1
ATOM 678 O O . ILE A 1 90 ? -0.188 -3.545 1.979 1.00 86.06 90 ILE A O 1
ATOM 682 N N . LEU A 1 91 ? 1.206 -1.785 1.942 1.00 85.81 91 LEU A N 1
ATOM 683 C CA . LEU A 1 91 ? 0.485 -1.013 2.960 1.00 85.81 91 LEU A CA 1
ATOM 684 C C . LEU A 1 91 ? -0.916 -0.600 2.491 1.00 85.81 91 LEU A C 1
ATOM 686 O O . LEU A 1 91 ? -1.875 -0.744 3.249 1.00 85.81 91 LEU A O 1
ATOM 690 N N . ILE A 1 92 ? -1.060 -0.138 1.245 1.00 87.56 92 ILE A N 1
ATOM 691 C CA . ILE A 1 92 ? -2.370 0.181 0.655 1.00 87.56 92 ILE A CA 1
ATOM 692 C C . ILE A 1 92 ? -3.259 -1.067 0.629 1.00 87.56 92 ILE A C 1
ATOM 694 O O . ILE A 1 92 ? -4.424 -0.998 1.023 1.00 87.56 92 ILE A O 1
ATOM 698 N N . SER A 1 93 ? -2.708 -2.214 0.228 1.00 87.19 93 SER A N 1
ATOM 699 C CA . SER A 1 93 ? -3.412 -3.498 0.238 1.00 87.19 93 SER A CA 1
ATOM 700 C C . SER A 1 93 ? -3.865 -3.899 1.639 1.00 87.19 93 SER A C 1
ATOM 702 O O . SER A 1 93 ? -5.038 -4.217 1.840 1.00 87.19 93 SER A O 1
ATOM 704 N N . ALA A 1 94 ? -2.983 -3.793 2.635 1.00 86.44 94 ALA A N 1
ATOM 705 C CA . ALA A 1 94 ? -3.326 -4.076 4.024 1.00 86.44 94 ALA A CA 1
ATOM 706 C C . ALA A 1 94 ? -4.459 -3.174 4.534 1.00 86.44 94 ALA A C 1
ATOM 708 O O . ALA A 1 94 ? -5.372 -3.660 5.202 1.00 86.44 94 ALA A O 1
ATOM 709 N N . LEU A 1 95 ? -4.425 -1.883 4.193 1.00 85.75 95 LEU A N 1
ATOM 710 C CA . LEU A 1 95 ? -5.439 -0.917 4.607 1.00 85.75 95 LEU A CA 1
ATOM 711 C C . LEU A 1 95 ? -6.788 -1.152 3.920 1.00 85.75 95 LEU A C 1
ATOM 713 O O . LEU A 1 95 ? -7.819 -1.093 4.582 1.00 85.75 95 LEU A O 1
ATOM 717 N N . LEU A 1 96 ? -6.807 -1.402 2.610 1.00 87.50 96 LEU A N 1
ATOM 718 C CA . LEU A 1 96 ? -8.054 -1.480 1.839 1.00 87.50 96 LEU A CA 1
ATOM 719 C C . LEU A 1 96 ? -8.689 -2.870 1.810 1.00 87.50 96 LEU A C 1
ATOM 721 O O . LEU A 1 96 ? -9.913 -2.981 1.786 1.00 87.50 96 LEU A O 1
ATOM 725 N N . LEU A 1 97 ? -7.869 -3.918 1.776 1.00 88.12 97 LEU A N 1
ATOM 726 C CA . LEU A 1 97 ? -8.295 -5.298 1.532 1.00 88.12 97 LEU A CA 1
ATOM 727 C C . LEU A 1 97 ? -7.983 -6.235 2.709 1.00 88.12 97 LEU A C 1
ATOM 729 O O . LEU A 1 97 ? -8.435 -7.381 2.732 1.00 88.12 97 LEU A O 1
ATOM 733 N N . GLY A 1 98 ? -7.226 -5.757 3.697 1.00 85.00 98 GLY A N 1
ATOM 734 C CA . GLY A 1 98 ? -6.842 -6.520 4.876 1.00 85.00 98 GLY A CA 1
ATOM 735 C C . GLY A 1 98 ? -5.598 -7.388 4.677 1.00 85.00 98 GLY A C 1
ATOM 736 O O . GLY A 1 98 ? -4.974 -7.450 3.617 1.00 85.00 98 GLY A O 1
ATOM 737 N N . ILE A 1 99 ? -5.228 -8.094 5.746 1.00 83.38 99 ILE A N 1
ATOM 738 C CA . ILE A 1 99 ? -3.917 -8.747 5.857 1.00 83.38 99 ILE A CA 1
ATOM 739 C C . ILE A 1 99 ? -3.697 -9.896 4.862 1.00 83.38 99 ILE A C 1
ATOM 741 O O . ILE A 1 99 ? -2.588 -10.086 4.374 1.00 83.38 99 ILE A O 1
ATOM 745 N N . ARG A 1 100 ? -4.754 -10.638 4.502 1.00 85.00 100 ARG A N 1
ATOM 746 C CA . ARG A 1 100 ? -4.655 -11.740 3.527 1.00 85.00 100 ARG A CA 1
ATOM 747 C C . ARG A 1 100 ? -4.280 -11.231 2.138 1.00 85.00 100 ARG A C 1
ATOM 749 O O . ARG A 1 100 ? -3.418 -11.810 1.485 1.00 85.00 100 ARG A O 1
ATOM 756 N N . ALA A 1 101 ? -4.905 -10.136 1.710 1.00 86.25 101 ALA A N 1
ATOM 757 C CA . ALA A 1 101 ? -4.566 -9.494 0.450 1.00 86.25 101 ALA A CA 1
ATOM 758 C C . ALA A 1 101 ? -3.150 -8.912 0.500 1.00 86.25 101 ALA A C 1
ATOM 760 O O . ALA A 1 101 ? -2.404 -9.073 -0.460 1.00 86.25 101 ALA A O 1
ATOM 761 N N . ALA A 1 102 ? -2.741 -8.313 1.623 1.00 87.50 102 ALA A N 1
ATOM 762 C CA . ALA A 1 102 ? -1.370 -7.839 1.793 1.00 87.50 102 ALA A CA 1
ATOM 763 C C . ALA A 1 102 ? -0.352 -8.966 1.556 1.00 87.50 102 ALA A C 1
ATOM 765 O O . ALA A 1 102 ? 0.538 -8.795 0.732 1.00 87.50 102 ALA A O 1
ATOM 766 N N . TYR A 1 103 ? -0.536 -10.143 2.168 1.00 87.12 103 TYR A N 1
ATOM 767 C CA . TYR A 1 103 ? 0.341 -11.296 1.926 1.00 87.12 103 TYR A CA 1
ATOM 768 C C . TYR A 1 103 ? 0.348 -11.760 0.470 1.00 87.12 103 TYR A C 1
ATOM 770 O O . TYR A 1 103 ? 1.415 -12.052 -0.065 1.00 87.12 103 TYR A O 1
ATOM 778 N N . PHE A 1 104 ? -0.817 -11.804 -0.181 1.00 88.50 104 PHE A N 1
ATOM 779 C CA . PHE A 1 104 ? -0.907 -12.165 -1.595 1.00 88.50 104 PHE A CA 1
ATOM 780 C C . PHE A 1 104 ? -0.106 -11.200 -2.480 1.00 88.50 104 PHE A C 1
ATOM 782 O O . PHE A 1 104 ? 0.700 -11.640 -3.297 1.00 88.50 104 PHE A O 1
ATOM 789 N N . TYR A 1 105 ? -0.279 -9.890 -2.290 1.00 86.00 105 TYR A N 1
ATOM 790 C CA . TYR A 1 105 ? 0.448 -8.886 -3.066 1.00 86.00 105 TYR A CA 1
ATOM 791 C C . TYR A 1 105 ? 1.941 -8.839 -2.712 1.00 86.00 105 TYR A C 1
ATOM 793 O O . TYR A 1 105 ? 2.748 -8.607 -3.604 1.00 86.00 105 TYR A O 1
ATOM 801 N N . THR A 1 106 ? 2.337 -9.139 -1.470 1.00 87.62 106 THR A N 1
ATOM 802 C CA . THR A 1 106 ? 3.751 -9.336 -1.104 1.00 87.62 106 THR A CA 1
ATOM 803 C C . THR A 1 106 ? 4.357 -10.531 -1.836 1.00 87.62 106 THR A C 1
ATOM 805 O O . THR A 1 106 ? 5.454 -10.432 -2.376 1.00 87.62 106 THR A O 1
ATOM 808 N N . PHE A 1 107 ? 3.653 -11.663 -1.888 1.00 88.69 107 PHE A N 1
ATOM 809 C CA . PHE A 1 107 ? 4.121 -12.828 -2.638 1.00 88.69 107 PHE A CA 1
ATOM 810 C C . PHE A 1 107 ? 4.253 -12.510 -4.132 1.00 88.69 107 PHE A C 1
ATOM 812 O O . PHE A 1 107 ? 5.271 -12.834 -4.742 1.00 88.69 107 PHE A O 1
ATOM 819 N N . LEU A 1 108 ? 3.259 -11.822 -4.704 1.00 85.81 108 LEU 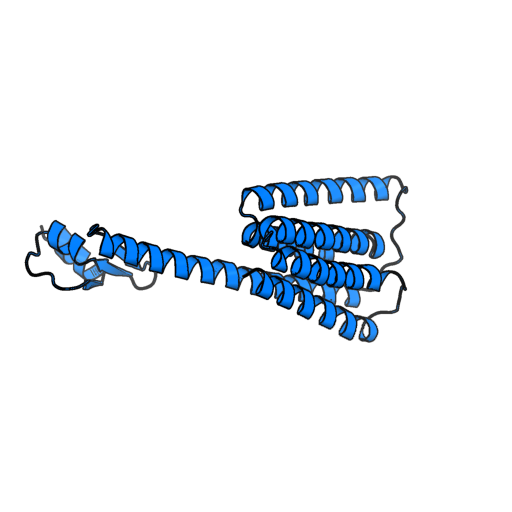A N 1
ATOM 820 C CA . LEU A 1 108 ? 3.295 -11.371 -6.093 1.00 85.81 108 LEU A CA 1
ATOM 821 C C . LEU A 1 108 ? 4.488 -10.437 -6.355 1.00 85.81 108 LEU A C 1
ATOM 823 O O . LEU A 1 108 ? 5.158 -10.600 -7.370 1.00 85.81 108 LEU A O 1
ATOM 827 N N . ALA A 1 109 ? 4.788 -9.524 -5.425 1.00 83.94 109 ALA A N 1
ATOM 828 C CA . ALA A 1 109 ? 5.950 -8.637 -5.477 1.00 83.94 109 ALA A CA 1
ATOM 829 C C . ALA A 1 109 ? 7.251 -9.414 -5.682 1.00 83.94 109 ALA A C 1
ATOM 831 O O . ALA A 1 109 ? 7.981 -9.199 -6.648 1.00 83.94 109 ALA A O 1
ATOM 832 N N . ILE A 1 110 ? 7.484 -10.361 -4.770 1.00 84.31 110 ILE A N 1
ATOM 833 C CA . ILE A 1 110 ? 8.685 -11.191 -4.723 1.00 84.31 110 ILE A CA 1
ATOM 834 C C . ILE A 1 110 ? 8.781 -12.033 -5.996 1.00 84.31 110 ILE A C 1
ATOM 836 O O . ILE A 1 110 ? 9.841 -12.107 -6.614 1.00 84.31 110 ILE A O 1
ATOM 840 N N . ALA A 1 111 ? 7.673 -12.647 -6.418 1.00 85.38 111 ALA A N 1
ATOM 841 C CA . ALA A 1 111 ? 7.639 -13.478 -7.615 1.00 85.38 111 ALA A CA 1
ATOM 842 C C . ALA A 1 111 ? 7.988 -12.681 -8.881 1.00 85.38 111 ALA A C 1
ATOM 844 O O . ALA A 1 111 ? 8.783 -13.148 -9.701 1.00 85.38 111 ALA A O 1
ATOM 845 N N . VAL A 1 112 ? 7.429 -11.479 -9.040 1.00 81.19 112 VAL A N 1
ATOM 846 C CA . VAL A 1 112 ? 7.716 -10.633 -10.203 1.00 81.19 112 VAL A CA 1
ATOM 847 C C . VAL A 1 112 ? 9.156 -10.134 -10.173 1.00 81.19 112 VAL A C 1
ATOM 849 O O . VAL A 1 112 ? 9.801 -10.182 -11.212 1.00 81.19 112 VAL A O 1
ATOM 852 N N . GLU A 1 113 ? 9.690 -9.737 -9.018 1.00 78.00 113 GLU A N 1
ATOM 853 C CA . GLU A 1 113 ? 11.079 -9.272 -8.902 1.00 78.00 113 GLU A CA 1
ATOM 854 C C . GLU A 1 113 ? 12.100 -10.380 -9.208 1.00 78.00 113 GLU A C 1
ATOM 856 O O . GLU A 1 113 ? 13.063 -10.167 -9.955 1.00 78.00 113 GLU A O 1
ATOM 861 N N . LEU A 1 114 ? 11.866 -11.596 -8.702 1.00 82.00 114 LEU A N 1
ATOM 862 C CA . LEU A 1 114 ? 12.674 -12.771 -9.043 1.00 82.00 114 LEU A CA 1
ATOM 863 C C . LEU A 1 114 ? 12.617 -13.057 -10.547 1.00 82.00 114 LEU A C 1
ATOM 865 O O . LEU A 1 114 ? 13.652 -13.269 -11.183 1.00 82.00 114 LEU A O 1
ATOM 869 N N . THR A 1 115 ? 11.414 -13.019 -11.124 1.00 82.75 115 THR A N 1
ATOM 870 C CA . THR A 1 115 ? 11.201 -13.293 -12.549 1.00 82.75 115 THR A CA 1
ATOM 871 C C . THR A 1 115 ? 11.840 -12.216 -13.423 1.00 82.75 115 THR A C 1
ATOM 873 O O . THR A 1 115 ? 12.541 -12.547 -14.375 1.00 82.75 115 THR A O 1
ATOM 876 N N . SER A 1 116 ? 11.669 -10.932 -13.100 1.00 76.75 116 SER A N 1
ATOM 877 C CA . SER A 1 116 ? 12.253 -9.828 -13.866 1.00 76.75 116 SER A CA 1
ATOM 878 C C . SER A 1 116 ? 13.775 -9.871 -13.823 1.00 76.75 116 SER A C 1
ATOM 880 O O . SER A 1 116 ? 14.416 -9.738 -14.861 1.00 76.75 116 SER A O 1
ATOM 882 N N . THR A 1 117 ? 14.358 -10.135 -12.651 1.00 77.69 117 THR A N 1
ATOM 883 C CA . THR A 1 117 ? 15.815 -10.264 -12.493 1.00 77.69 117 THR A CA 1
ATOM 884 C C . THR A 1 117 ? 16.353 -11.444 -13.298 1.00 77.69 117 THR A C 1
ATOM 886 O O . THR A 1 117 ? 17.372 -11.325 -13.980 1.00 77.69 117 THR A O 1
ATOM 889 N N . TYR A 1 118 ? 15.649 -12.579 -13.273 1.00 81.69 118 TYR A N 1
ATOM 890 C CA . TYR A 1 118 ? 16.001 -13.742 -14.080 1.00 81.69 118 TYR A CA 1
ATOM 891 C C . TYR A 1 118 ? 15.942 -13.438 -15.584 1.00 81.69 118 TYR A C 1
ATOM 893 O O . TYR A 1 118 ? 16.903 -13.727 -16.293 1.00 81.69 118 TYR A O 1
ATOM 901 N N . LEU A 1 119 ? 14.865 -12.803 -16.062 1.00 83.50 119 LEU A N 1
ATOM 902 C CA . LEU A 1 119 ? 14.684 -12.433 -17.472 1.00 83.50 119 LEU A CA 1
ATOM 903 C C . LEU A 1 119 ? 15.720 -11.413 -17.965 1.00 83.50 119 LEU A C 1
ATOM 905 O O . LEU A 1 119 ? 16.156 -11.498 -19.113 1.00 83.50 119 LEU A O 1
ATOM 909 N N . ILE A 1 120 ? 16.135 -10.475 -17.107 1.00 77.94 120 ILE A N 1
ATOM 910 C CA . ILE A 1 120 ? 17.236 -9.546 -17.398 1.00 77.94 120 ILE A CA 1
ATOM 911 C C . ILE A 1 120 ? 18.557 -10.315 -17.510 1.00 77.94 120 ILE A C 1
ATOM 913 O O . ILE A 1 120 ? 19.319 -10.091 -18.447 1.00 77.94 120 ILE A O 1
ATOM 917 N N . ARG A 1 121 ? 18.818 -11.261 -16.595 1.00 81.25 121 ARG A N 1
ATOM 918 C CA . ARG A 1 121 ? 20.047 -12.072 -16.599 1.00 81.25 121 ARG A CA 1
ATOM 919 C C . ARG A 1 121 ? 20.209 -12.899 -17.876 1.00 81.25 121 ARG A C 1
ATOM 921 O O . ARG A 1 121 ? 21.333 -13.073 -18.330 1.00 81.25 121 ARG A O 1
ATOM 928 N N . ILE A 1 122 ? 19.117 -13.417 -18.435 1.00 88.94 122 ILE A N 1
ATOM 929 C CA . ILE A 1 122 ? 19.131 -14.171 -19.702 1.00 88.94 122 ILE A CA 1
ATOM 930 C C . ILE A 1 122 ? 18.957 -13.273 -20.942 1.00 88.94 122 ILE A C 1
ATOM 932 O O . ILE A 1 122 ? 18.692 -13.778 -22.028 1.00 88.94 122 ILE A O 1
ATOM 936 N N . GLU A 1 123 ? 19.073 -11.951 -20.777 1.00 81.12 123 GLU A N 1
ATOM 937 C CA . GLU A 1 123 ? 18.988 -10.923 -21.826 1.00 81.12 123 GLU A CA 1
ATOM 938 C C . GLU A 1 123 ? 17.672 -10.875 -22.624 1.00 81.12 123 GLU A C 1
ATOM 940 O O . GLU A 1 123 ? 17.595 -10.219 -23.667 1.00 81.12 123 GLU A O 1
ATOM 945 N N . VAL A 1 124 ? 16.606 -11.506 -22.122 1.00 82.81 124 VAL A N 1
ATOM 946 C CA . VAL A 1 124 ? 15.263 -11.428 -22.725 1.00 82.81 124 VAL A CA 1
ATOM 947 C C . VAL A 1 124 ? 14.685 -10.021 -22.567 1.00 82.81 124 VAL A C 1
ATOM 949 O O . VAL A 1 124 ? 14.032 -9.508 -23.474 1.00 82.81 124 VAL A O 1
ATOM 952 N N . ILE A 1 125 ? 14.952 -9.378 -21.428 1.00 73.75 125 ILE A N 1
ATOM 953 C CA . ILE A 1 125 ? 14.585 -7.986 -21.163 1.00 73.75 125 ILE A CA 1
ATOM 954 C C . ILE A 1 125 ? 15.863 -7.158 -21.116 1.00 73.75 125 ILE A C 1
ATOM 956 O O . ILE A 1 125 ? 16.742 -7.406 -20.292 1.00 73.75 125 ILE A O 1
ATOM 960 N N . ARG A 1 126 ? 15.952 -6.140 -21.977 1.00 71.50 126 ARG A N 1
ATOM 961 C CA . ARG A 1 126 ? 17.056 -5.177 -21.954 1.00 71.50 126 ARG A CA 1
ATOM 962 C C . ARG A 1 126 ? 16.618 -3.917 -21.208 1.00 71.50 126 ARG A C 1
ATOM 964 O O . ARG A 1 126 ? 15.698 -3.250 -21.685 1.00 71.50 126 ARG A O 1
ATOM 971 N N . PRO A 1 127 ? 17.240 -3.587 -20.064 1.00 66.00 127 PRO A N 1
ATOM 972 C CA . PRO A 1 127 ? 16.905 -2.379 -19.326 1.00 66.00 127 PRO A CA 1
ATOM 973 C C . PRO A 1 127 ? 17.232 -1.140 -20.167 1.00 66.00 127 PRO A C 1
ATOM 975 O O . PRO A 1 127 ? 18.245 -1.106 -20.875 1.00 66.00 127 PRO A O 1
ATOM 978 N N . VAL A 1 128 ? 16.380 -0.115 -20.113 1.00 65.25 128 VAL A N 1
ATOM 979 C CA . VAL A 1 128 ? 16.693 1.166 -20.764 1.00 65.25 128 VAL A CA 1
ATOM 980 C C . VAL A 1 128 ? 17.841 1.827 -19.997 1.00 65.25 128 VAL A C 1
ATOM 982 O O . VAL A 1 128 ? 18.028 1.605 -18.801 1.00 65.25 128 VAL A O 1
ATOM 985 N N . LYS A 1 129 ? 18.655 2.624 -20.697 1.00 60.31 129 LYS A N 1
ATOM 986 C CA . LYS A 1 129 ? 19.762 3.378 -20.097 1.00 60.31 129 LYS A CA 1
ATOM 987 C C . LYS A 1 129 ? 19.245 4.199 -18.907 1.00 60.31 129 LYS A C 1
ATOM 989 O O . LYS A 1 129 ? 18.271 4.931 -19.065 1.00 60.31 129 LYS A O 1
ATOM 994 N N . SER A 1 130 ? 19.914 4.070 -17.758 1.00 60.47 130 SER A N 1
ATOM 995 C CA . SER A 1 130 ? 19.566 4.775 -16.517 1.00 60.47 130 SER A CA 1
ATOM 996 C C . SER A 1 130 ? 19.317 6.265 -16.770 1.00 60.47 130 SER A C 1
ATOM 998 O O . SER A 1 130 ? 20.128 6.940 -17.404 1.00 60.47 130 SER A O 1
ATOM 1000 N N . THR A 1 131 ? 18.210 6.773 -16.233 1.00 59.50 131 THR A N 1
ATOM 1001 C CA . THR A 1 131 ? 17.771 8.177 -16.300 1.00 59.50 131 THR A CA 1
ATOM 1002 C C . THR A 1 131 ? 18.550 9.112 -15.364 1.00 59.50 131 THR A C 1
ATOM 1004 O O . THR A 1 131 ? 18.189 10.276 -15.202 1.00 59.50 131 THR A O 1
ATOM 1007 N N . GLY A 1 132 ? 19.645 8.630 -14.764 1.00 61.44 132 GLY A N 1
ATOM 1008 C CA . GLY A 1 132 ? 20.500 9.389 -13.855 1.00 61.44 132 GLY A CA 1
ATOM 1009 C C . GLY A 1 132 ? 19.991 9.402 -12.404 1.00 61.44 132 GLY A C 1
ATOM 1010 O O . GLY A 1 132 ? 18.802 9.190 -12.150 1.00 61.44 132 GLY A O 1
ATOM 1011 N N . PRO A 1 133 ? 20.876 9.673 -11.427 1.00 68.62 133 PRO A N 1
ATOM 1012 C CA . PRO A 1 133 ? 20.610 9.470 -9.996 1.00 68.62 133 PRO A CA 1
ATOM 1013 C C . PRO A 1 133 ? 19.473 10.340 -9.437 1.00 68.62 133 PRO A C 1
ATOM 1015 O O . PRO A 1 133 ? 18.786 9.943 -8.499 1.00 68.62 133 PRO A O 1
ATOM 1018 N N . TRP A 1 134 ? 19.235 11.513 -10.029 1.00 69.12 134 TRP A N 1
ATOM 1019 C CA . TRP A 1 134 ? 18.194 12.443 -9.588 1.00 69.12 134 TRP A CA 1
ATOM 1020 C C . TRP A 1 134 ? 16.769 11.931 -9.831 1.00 69.12 134 TRP A C 1
ATOM 1022 O O . TRP A 1 134 ? 15.881 12.206 -9.027 1.00 69.12 134 TRP A O 1
ATOM 1032 N N . SER A 1 135 ? 16.549 11.162 -10.903 1.00 64.56 135 SER A N 1
ATOM 1033 C CA . SER A 1 135 ? 15.234 10.573 -11.204 1.00 64.56 135 SER A CA 1
ATOM 1034 C C . SER A 1 135 ? 14.828 9.532 -10.156 1.00 64.56 135 SER A C 1
ATOM 1036 O O . SER A 1 135 ? 13.731 9.607 -9.598 1.00 64.56 135 SER A O 1
ATOM 1038 N N . SER A 1 136 ? 15.759 8.637 -9.811 1.00 68.75 136 SER A N 1
ATOM 1039 C CA . SER A 1 136 ? 15.586 7.614 -8.779 1.00 68.75 136 SER A CA 1
ATOM 1040 C C . SER A 1 136 ? 15.343 8.232 -7.401 1.00 68.75 136 SER A C 1
ATOM 1042 O O . SER A 1 136 ? 14.410 7.830 -6.708 1.00 68.75 136 SER A O 1
ATOM 1044 N N . LEU A 1 137 ? 16.093 9.283 -7.043 1.00 72.81 137 LEU A N 1
ATOM 1045 C CA . LEU A 1 137 ? 15.932 9.978 -5.762 1.00 72.81 137 LEU A CA 1
ATOM 1046 C C . LEU A 1 137 ? 14.521 10.566 -5.579 1.00 72.81 137 LEU A C 1
ATOM 1048 O O . LEU A 1 137 ? 13.933 10.450 -4.504 1.00 72.81 137 LEU A O 1
ATOM 1052 N N . ILE A 1 138 ? 13.949 11.182 -6.620 1.00 72.31 138 ILE A N 1
ATOM 1053 C CA . ILE A 1 138 ? 12.597 11.767 -6.551 1.00 72.31 138 ILE A CA 1
ATOM 1054 C C . ILE A 1 138 ? 11.531 10.676 -6.375 1.00 72.31 138 ILE A C 1
ATOM 1056 O O . ILE A 1 138 ? 10.580 10.869 -5.611 1.00 72.31 138 ILE A O 1
ATOM 1060 N N . GLY A 1 139 ? 11.691 9.531 -7.047 1.00 70.25 139 GLY A N 1
ATOM 1061 C CA . GLY A 1 139 ? 10.808 8.372 -6.883 1.00 70.25 139 GLY A CA 1
ATOM 1062 C C . GLY A 1 139 ? 10.856 7.787 -5.466 1.00 70.25 139 GLY A C 1
ATOM 1063 O O . GLY A 1 139 ? 9.809 7.517 -4.870 1.00 70.25 139 GLY A O 1
ATOM 1064 N N . GLU A 1 140 ? 12.054 7.665 -4.892 1.00 75.44 140 GLU A N 1
ATOM 1065 C CA . GLU A 1 140 ? 12.260 7.186 -3.520 1.00 75.44 140 GLU A CA 1
ATOM 1066 C C . GLU A 1 140 ? 11.636 8.133 -2.488 1.00 75.44 140 GLU A C 1
ATOM 1068 O O . GLU A 1 140 ? 10.845 7.694 -1.649 1.00 75.44 140 GLU A O 1
ATOM 1073 N N . ILE A 1 141 ? 11.910 9.440 -2.585 1.00 80.94 141 ILE A N 1
ATOM 1074 C CA . ILE A 1 141 ? 11.326 10.455 -1.693 1.00 80.94 141 ILE A CA 1
ATOM 1075 C C . ILE A 1 141 ? 9.795 10.409 -1.763 1.00 80.94 141 ILE A C 1
ATOM 1077 O O . ILE A 1 141 ? 9.131 10.375 -0.725 1.00 80.94 141 ILE A O 1
ATOM 1081 N N . GLY A 1 142 ? 9.224 10.365 -2.972 1.00 76.94 142 GLY A N 1
ATOM 1082 C CA . GLY A 1 142 ? 7.775 10.278 -3.164 1.00 76.94 142 GLY A CA 1
ATOM 1083 C C . GLY A 1 142 ? 7.167 9.033 -2.513 1.00 76.94 142 GLY A C 1
ATOM 1084 O O . GLY A 1 142 ? 6.139 9.125 -1.839 1.00 76.94 142 GLY A O 1
ATOM 1085 N N . SER A 1 143 ? 7.837 7.889 -2.648 1.00 77.81 143 SER A N 1
ATOM 1086 C CA . SER A 1 143 ? 7.405 6.624 -2.050 1.00 77.81 143 SER A CA 1
ATOM 1087 C C . SER A 1 143 ? 7.462 6.652 -0.522 1.00 77.81 143 SER A C 1
ATOM 1089 O O . SER A 1 143 ? 6.500 6.263 0.135 1.00 77.81 143 SER A O 1
ATOM 1091 N N . PHE A 1 144 ? 8.536 7.174 0.076 1.00 81.75 144 PHE A N 1
ATOM 1092 C CA . PHE A 1 144 ? 8.635 7.283 1.536 1.00 81.75 144 PHE A CA 1
ATOM 1093 C C . PHE A 1 144 ? 7.630 8.276 2.131 1.00 81.75 144 PHE A C 1
ATOM 1095 O O . PHE A 1 144 ? 7.067 8.012 3.197 1.00 81.75 144 PHE A O 1
ATOM 1102 N N . ILE A 1 145 ? 7.344 9.383 1.435 1.00 85.00 145 ILE A N 1
ATOM 1103 C CA . ILE A 1 145 ? 6.262 10.301 1.822 1.00 85.00 145 ILE A CA 1
ATOM 1104 C C . ILE A 1 145 ? 4.921 9.559 1.822 1.00 85.00 145 ILE A C 1
ATOM 1106 O O . ILE A 1 145 ? 4.152 9.679 2.780 1.00 85.00 145 ILE A O 1
ATOM 1110 N N . LEU A 1 146 ? 4.649 8.758 0.787 1.00 84.75 146 LEU A N 1
ATOM 1111 C CA . LEU A 1 146 ? 3.426 7.963 0.710 1.00 84.75 146 LEU A CA 1
ATOM 1112 C C . LEU A 1 146 ? 3.342 6.947 1.857 1.00 84.75 146 LEU A C 1
ATOM 1114 O O . LEU A 1 146 ? 2.314 6.887 2.531 1.00 84.75 146 LEU A O 1
ATOM 1118 N N . VAL A 1 147 ? 4.424 6.221 2.156 1.00 85.44 147 VAL A N 1
ATOM 1119 C CA . VAL A 1 147 ? 4.504 5.317 3.319 1.00 85.44 147 VAL A CA 1
ATOM 1120 C C . VAL A 1 147 ? 4.164 6.051 4.618 1.00 85.44 147 VAL A C 1
ATOM 1122 O O . VAL A 1 147 ? 3.344 5.560 5.395 1.00 85.44 147 VAL A O 1
ATOM 1125 N N . ALA A 1 148 ? 4.730 7.238 4.851 1.00 83.00 148 ALA A N 1
ATOM 1126 C CA . ALA A 1 148 ? 4.460 8.019 6.060 1.00 83.00 148 ALA A CA 1
ATOM 1127 C C . ALA A 1 148 ? 2.975 8.418 6.181 1.00 83.00 148 ALA A C 1
ATOM 1129 O O . ALA A 1 148 ? 2.383 8.325 7.262 1.00 83.00 148 ALA A O 1
ATOM 1130 N N . ILE A 1 149 ? 2.343 8.807 5.068 1.00 84.50 149 ILE A N 1
ATOM 1131 C CA . ILE A 1 149 ? 0.903 9.106 5.015 1.00 84.50 149 ILE A CA 1
ATOM 1132 C C . ILE A 1 149 ? 0.075 7.848 5.322 1.00 84.50 149 ILE A C 1
ATOM 1134 O O . ILE A 1 149 ? -0.861 7.904 6.123 1.00 84.50 149 ILE A O 1
ATOM 1138 N N . LEU A 1 150 ? 0.428 6.703 4.734 1.00 85.69 150 LEU A N 1
ATOM 1139 C CA . LEU A 1 150 ? -0.271 5.433 4.955 1.00 85.69 150 LEU A CA 1
ATOM 1140 C C . LEU A 1 150 ? -0.149 4.961 6.408 1.00 85.69 150 LEU A C 1
ATOM 1142 O O . LEU A 1 150 ? -1.152 4.579 7.011 1.00 85.69 150 LEU A O 1
ATOM 1146 N N . MET A 1 151 ? 1.036 5.076 7.014 1.00 81.81 151 MET A N 1
ATOM 1147 C CA . MET A 1 151 ? 1.237 4.777 8.436 1.00 81.81 151 MET A CA 1
ATOM 1148 C C . MET A 1 151 ? 0.340 5.635 9.335 1.00 81.81 151 MET A C 1
ATOM 1150 O O . MET A 1 151 ? -0.223 5.129 10.309 1.00 81.81 151 MET A O 1
ATOM 1154 N N . ARG A 1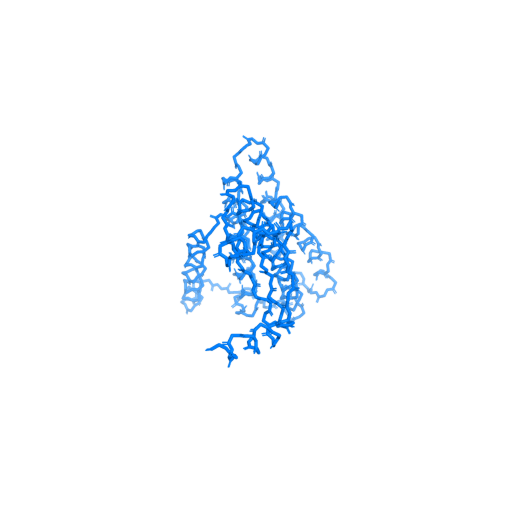 152 ? 0.137 6.915 8.995 1.00 83.50 152 ARG A N 1
ATOM 1155 C CA . ARG A 1 152 ? -0.797 7.784 9.726 1.00 83.50 152 ARG A CA 1
ATOM 1156 C C . ARG A 1 152 ? -2.230 7.253 9.666 1.00 83.50 152 ARG A C 1
ATOM 1158 O O . ARG A 1 152 ? -2.911 7.283 10.692 1.00 83.50 152 ARG A O 1
ATOM 1165 N N . TYR A 1 153 ? -2.686 6.753 8.515 1.00 80.88 153 TYR A N 1
ATOM 1166 C CA . TYR A 1 153 ? -4.009 6.127 8.409 1.00 80.88 153 TYR A CA 1
ATOM 1167 C C . TYR A 1 153 ? -4.125 4.878 9.289 1.00 80.88 153 TYR A C 1
ATOM 1169 O O . TYR A 1 153 ? -5.118 4.745 10.007 1.00 80.88 153 TYR A O 1
ATOM 1177 N N . THR A 1 154 ? -3.101 4.020 9.313 1.00 75.81 154 THR A N 1
ATOM 1178 C CA . THR A 1 154 ? -3.060 2.834 10.187 1.00 75.81 154 THR A CA 1
ATOM 1179 C C . THR A 1 154 ? -3.182 3.214 11.665 1.00 75.81 154 THR A C 1
ATOM 1181 O O . THR A 1 154 ? -4.022 2.675 12.388 1.00 75.81 154 THR A O 1
ATOM 1184 N N . LEU A 1 155 ? -2.385 4.186 12.118 1.00 75.69 155 LEU A N 1
ATOM 1185 C CA . LEU A 1 155 ? -2.392 4.645 13.511 1.00 75.69 155 LEU A CA 1
ATOM 1186 C C . LEU A 1 155 ? -3.719 5.306 13.903 1.00 75.69 155 LEU A C 1
ATOM 1188 O O . LEU A 1 155 ? -4.191 5.134 15.029 1.00 75.69 155 LEU A O 1
ATOM 1192 N N . PHE A 1 156 ? -4.339 6.051 12.986 1.00 75.25 156 PHE A N 1
ATOM 1193 C CA . PHE A 1 156 ? -5.647 6.656 13.223 1.00 75.25 156 PHE A CA 1
ATOM 1194 C C . PHE A 1 156 ? -6.748 5.593 13.350 1.00 75.25 156 PHE A C 1
ATOM 1196 O O . PHE A 1 156 ? -7.561 5.671 14.270 1.00 75.25 156 PHE A O 1
ATOM 1203 N N . GLY A 1 157 ? -6.727 4.561 12.500 1.00 68.25 157 GLY A N 1
ATOM 1204 C CA . GLY A 1 157 ? -7.639 3.418 12.605 1.00 68.25 157 GLY A CA 1
ATOM 1205 C C . GLY A 1 157 ? -7.536 2.709 13.958 1.00 68.25 157 GLY A C 1
ATOM 1206 O O . GLY A 1 157 ? -8.555 2.445 14.593 1.00 68.25 157 GLY A O 1
ATOM 1207 N N . PHE A 1 158 ? -6.316 2.493 14.459 1.00 71.06 158 PHE A N 1
ATOM 1208 C CA . PHE A 1 158 ? -6.101 1.895 15.781 1.00 71.06 158 PHE A CA 1
ATOM 1209 C C . PHE A 1 158 ? -6.711 2.729 16.919 1.00 71.06 158 PHE A C 1
ATOM 1211 O O . PHE A 1 158 ? -7.306 2.175 17.844 1.00 71.06 158 PHE A O 1
ATOM 1218 N N . ARG A 1 159 ? -6.611 4.065 16.846 1.00 71.56 159 ARG A N 1
ATOM 1219 C CA . ARG A 1 159 ? -7.242 4.955 17.834 1.00 71.56 159 ARG A CA 1
ATOM 1220 C C . ARG A 1 159 ? -8.761 4.813 17.840 1.00 71.56 159 ARG A C 1
ATOM 1222 O O . ARG A 1 159 ? -9.327 4.715 18.921 1.00 71.56 159 ARG A O 1
ATOM 1229 N N . ILE A 1 160 ? -9.397 4.763 16.667 1.00 74.12 160 ILE A N 1
ATOM 1230 C CA . ILE A 1 160 ? -10.854 4.587 16.565 1.00 74.12 160 ILE A CA 1
ATOM 1231 C C . ILE A 1 160 ? -11.270 3.251 17.182 1.00 74.12 160 ILE A C 1
ATOM 1233 O O . ILE A 1 160 ? -12.123 3.238 18.058 1.00 74.12 160 ILE A O 1
ATOM 1237 N N . VAL A 1 161 ? -10.618 2.145 16.805 1.00 70.88 161 VAL A N 1
ATOM 1238 C CA . VAL A 1 161 ? -10.929 0.813 17.356 1.00 70.88 161 VAL A CA 1
ATOM 1239 C C . VAL A 1 161 ? -10.788 0.787 18.877 1.00 70.88 161 VAL A C 1
ATOM 1241 O O . VAL A 1 161 ? -11.628 0.210 19.560 1.00 70.88 161 VAL A O 1
ATOM 1244 N N . LYS A 1 162 ? -9.754 1.435 19.427 1.00 71.50 162 LYS A N 1
ATOM 1245 C CA . LYS A 1 162 ? -9.575 1.541 20.880 1.00 71.50 162 LYS A CA 1
ATOM 1246 C C . LYS A 1 162 ? -10.729 2.301 21.543 1.00 71.50 162 LYS A C 1
ATOM 1248 O O . LYS A 1 162 ? -11.194 1.875 22.598 1.00 71.50 162 LYS A O 1
ATOM 1253 N N . THR A 1 163 ? -11.180 3.401 20.943 1.00 74.81 163 THR A N 1
ATOM 1254 C CA . THR A 1 163 ? -12.320 4.179 21.447 1.00 74.81 163 THR A CA 1
ATOM 1255 C C . THR A 1 163 ? -13.612 3.367 21.389 1.00 74.81 163 THR A C 1
ATOM 1257 O O . THR A 1 163 ? -14.286 3.250 22.405 1.00 74.81 163 THR A O 1
ATOM 1260 N N . GLU A 1 164 ? -13.911 2.733 20.254 1.00 75.62 164 GLU A N 1
ATOM 1261 C CA . GLU A 1 164 ? -15.100 1.885 20.079 1.00 75.62 164 GLU A CA 1
ATOM 1262 C C . GLU A 1 164 ? -15.104 0.707 21.061 1.00 75.62 164 GLU A C 1
ATOM 1264 O O . GLU A 1 164 ? -16.107 0.436 21.714 1.00 75.62 164 GLU A O 1
ATOM 1269 N N . LEU A 1 165 ? -13.961 0.036 21.246 1.00 74.44 165 LEU A N 1
ATOM 1270 C CA . LEU A 1 165 ? -13.833 -1.049 22.219 1.00 74.44 165 LEU A CA 1
ATOM 1271 C C . LEU A 1 165 ? -14.077 -0.555 23.650 1.00 74.44 165 LEU A C 1
ATOM 1273 O O . LEU A 1 165 ? -14.767 -1.220 24.420 1.00 74.44 165 LEU A O 1
ATOM 1277 N N . SER A 1 166 ? -13.545 0.621 23.991 1.00 68.19 166 SER A N 1
ATOM 1278 C CA . SER A 1 166 ? -13.780 1.269 25.283 1.00 68.19 166 SER A CA 1
ATOM 1279 C C . SER A 1 166 ? -15.264 1.597 25.489 1.00 68.19 166 SER A C 1
ATOM 1281 O O . SER A 1 166 ? -15.785 1.422 26.591 1.00 68.19 166 SER A O 1
ATOM 1283 N N . GLU A 1 167 ? -15.970 2.049 24.450 1.00 75.19 167 GLU A N 1
ATOM 1284 C CA . GLU A 1 167 ? -17.412 2.299 24.524 1.00 75.19 167 GLU A CA 1
ATOM 1285 C C . GLU A 1 167 ? -18.219 1.007 24.653 1.00 75.19 167 GLU A C 1
ATOM 1287 O O . GLU A 1 167 ? -19.103 0.933 25.505 1.00 75.19 167 GLU A O 1
ATOM 1292 N N . VAL A 1 168 ? -17.896 -0.032 23.879 1.00 75.94 168 VAL A N 1
ATOM 1293 C CA . VAL A 1 168 ? -18.550 -1.346 23.967 1.00 75.94 168 VAL A CA 1
ATOM 1294 C C . VAL A 1 168 ? -18.356 -1.962 25.350 1.00 75.94 168 VAL A C 1
ATOM 1296 O O . VAL A 1 168 ? -19.321 -2.456 25.928 1.00 75.94 168 VAL A O 1
ATOM 1299 N N . GLN A 1 169 ? -17.150 -1.889 25.923 1.00 70.25 169 GLN A N 1
ATOM 1300 C CA . GLN A 1 169 ? -16.896 -2.343 27.294 1.00 70.25 169 GLN A CA 1
ATOM 1301 C C . GLN A 1 169 ? -17.764 -1.591 28.310 1.00 70.25 169 GLN A C 1
ATOM 1303 O O . GLN A 1 169 ? -18.372 -2.224 29.175 1.00 70.25 169 GLN A O 1
ATOM 1308 N N . ARG A 1 170 ? -17.898 -0.265 28.158 1.00 67.62 170 ARG A N 1
ATOM 1309 C CA . ARG A 1 170 ? -18.777 0.565 28.994 1.00 67.62 170 ARG A CA 1
ATOM 1310 C C . ARG A 1 170 ? -20.250 0.164 28.850 1.00 67.62 170 ARG A C 1
ATOM 1312 O O . ARG A 1 170 ? -20.934 -0.006 29.854 1.00 67.62 170 ARG A O 1
ATOM 1319 N N . TYR A 1 171 ? -20.748 -0.020 27.626 1.00 74.38 171 TYR A N 1
ATOM 1320 C CA . TYR A 1 171 ? -22.146 -0.405 27.383 1.00 74.38 171 TYR A CA 1
ATOM 1321 C C . TYR A 1 171 ? -22.465 -1.820 27.868 1.00 74.38 171 TYR A C 1
ATOM 1323 O O . TYR A 1 171 ? -23.526 -2.049 28.445 1.00 74.38 171 TYR A O 1
ATOM 1331 N N . ALA A 1 172 ? -21.538 -2.758 27.684 1.00 75.12 172 ALA A N 1
ATOM 1332 C CA . ALA A 1 172 ? -21.674 -4.134 28.147 1.00 75.12 172 ALA A CA 1
ATOM 1333 C C . ALA A 1 172 ? -21.491 -4.282 29.669 1.00 75.12 172 ALA A C 1
ATOM 1335 O O . ALA A 1 172 ? -21.598 -5.392 30.186 1.00 75.12 172 ALA A O 1
ATOM 1336 N N . LYS A 1 173 ? -21.212 -3.182 30.387 1.00 77.31 173 LYS A N 1
ATOM 1337 C CA . LYS A 1 173 ? -20.860 -3.167 31.813 1.00 77.31 173 LYS A CA 1
ATOM 1338 C C . LYS A 1 173 ? -19.722 -4.139 32.151 1.00 77.31 173 LYS A C 1
ATOM 1340 O O . LYS A 1 173 ? -19.709 -4.767 33.210 1.00 77.31 173 LYS A O 1
ATOM 1345 N N . LEU A 1 174 ? -18.768 -4.282 31.236 1.00 76.06 174 LEU A N 1
ATOM 1346 C CA . LEU A 1 174 ? -17.610 -5.142 31.428 1.00 76.06 174 LEU A CA 1
ATOM 1347 C C . LEU A 1 174 ? -16.534 -4.356 32.171 1.00 76.06 174 LEU A C 1
ATOM 1349 O O . LEU A 1 174 ? -16.003 -3.370 31.661 1.00 76.06 174 LEU A O 1
ATOM 1353 N N . GLY A 1 175 ? -16.196 -4.816 33.376 1.00 77.69 175 GLY A N 1
ATOM 1354 C CA . GLY A 1 175 ? -15.083 -4.270 34.138 1.00 77.69 175 GLY A CA 1
ATOM 1355 C C . GLY A 1 175 ? -13.765 -4.449 33.388 1.00 77.69 175 GLY A C 1
ATOM 1356 O O . GLY A 1 175 ? -13.308 -5.568 33.179 1.00 77.69 175 GLY A O 1
ATOM 1357 N N . GLY A 1 176 ? -13.147 -3.337 33.001 1.00 80.50 176 GLY A N 1
ATOM 1358 C CA . GLY A 1 176 ? -11.817 -3.284 32.400 1.00 80.50 176 GLY A CA 1
ATOM 1359 C C . GLY A 1 176 ? -1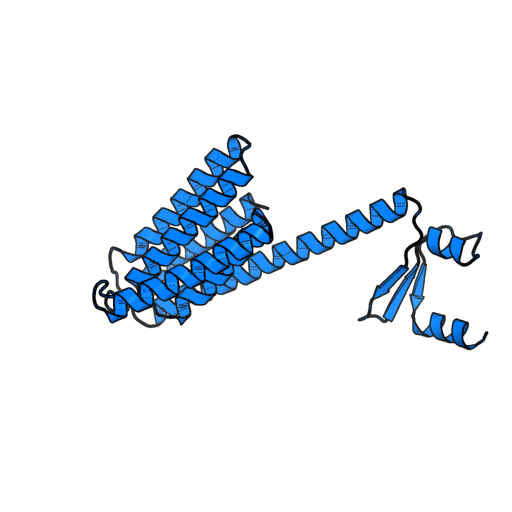0.844 -2.383 33.159 1.00 80.50 176 GLY A C 1
ATOM 1360 O O . GLY A 1 176 ? -11.240 -1.468 33.892 1.00 80.50 176 GLY A O 1
ATOM 1361 N N . TRP A 1 177 ? -9.557 -2.621 32.931 1.00 86.00 177 TRP A N 1
ATOM 1362 C CA . TRP A 1 177 ? -8.462 -1.747 33.337 1.00 86.00 177 TRP A CA 1
ATOM 1363 C C . TRP A 1 177 ? -7.530 -1.510 32.146 1.00 86.00 177 TRP A C 1
ATOM 1365 O O . TRP A 1 177 ? -7.419 -2.348 31.251 1.00 86.00 177 TRP A O 1
ATOM 1375 N N . SER A 1 178 ? -6.856 -0.363 32.122 1.00 83.69 178 SER A N 1
ATOM 1376 C CA . SER A 1 178 ? -5.810 -0.080 31.138 1.00 83.69 178 SER A CA 1
ATOM 1377 C C . SER A 1 178 ? -4.627 0.604 31.806 1.00 83.69 178 SER A C 1
ATOM 1379 O O . SER A 1 178 ? -4.817 1.481 32.643 1.00 83.69 178 SER A O 1
ATOM 1381 N N . LEU A 1 179 ? -3.410 0.199 31.451 1.00 85.69 179 LEU A N 1
ATOM 1382 C CA . LEU A 1 179 ? -2.178 0.797 31.954 1.00 85.69 179 LEU A CA 1
ATOM 1383 C C . LEU A 1 179 ? -1.477 1.541 30.822 1.00 85.69 179 LEU A C 1
ATOM 1385 O O . LEU A 1 179 ? -1.123 0.952 29.799 1.00 85.69 179 LEU A O 1
ATOM 1389 N N . ASN A 1 180 ? -1.242 2.831 31.021 1.00 84.00 180 ASN A N 1
ATOM 1390 C CA . ASN A 1 180 ? -0.317 3.575 30.191 1.00 84.00 180 ASN A CA 1
ATOM 1391 C C . ASN A 1 180 ? 1.111 3.288 30.668 1.00 84.00 180 ASN A C 1
ATOM 1393 O O . ASN A 1 180 ? 1.512 3.728 31.738 1.00 84.00 180 ASN A O 1
ATOM 1397 N N . ILE A 1 181 ? 1.885 2.554 29.871 1.00 82.25 181 ILE A N 1
ATOM 1398 C CA . ILE A 1 181 ? 3.253 2.142 30.224 1.00 82.25 181 ILE A CA 1
ATOM 1399 C C . ILE A 1 181 ? 4.227 3.337 30.181 1.00 82.25 181 ILE A C 1
ATOM 1401 O O . ILE A 1 181 ? 5.247 3.320 30.858 1.00 82.25 181 ILE A O 1
ATOM 1405 N N . GLN A 1 182 ? 3.904 4.396 29.427 1.00 81.31 182 GLN A N 1
ATOM 1406 C CA . GLN A 1 182 ? 4.737 5.600 29.333 1.00 81.31 182 GLN A CA 1
ATOM 1407 C C . GLN A 1 182 ? 4.552 6.524 30.541 1.00 81.31 182 GLN A C 1
ATOM 1409 O O . GLN A 1 182 ? 5.535 7.016 31.084 1.00 81.31 182 GLN A O 1
ATOM 1414 N N . THR A 1 183 ? 3.305 6.757 30.969 1.00 85.50 183 THR A N 1
ATOM 1415 C CA . THR A 1 183 ? 3.002 7.624 32.127 1.00 85.50 183 THR A CA 1
ATOM 1416 C C . THR A 1 183 ? 2.887 6.856 33.442 1.00 85.50 183 THR A C 1
ATOM 1418 O O . THR A 1 183 ? 2.825 7.463 34.507 1.00 85.50 183 THR A O 1
ATOM 1421 N N . LEU A 1 184 ? 2.883 5.519 33.384 1.00 86.38 184 LEU A N 1
ATOM 1422 C CA . LEU A 1 184 ? 2.607 4.621 34.510 1.00 86.38 184 LEU A CA 1
ATOM 1423 C C . LEU A 1 184 ? 1.265 4.934 35.190 1.00 86.38 184 LEU A C 1
ATOM 1425 O O . LEU A 1 184 ? 1.117 4.797 36.405 1.00 86.38 184 LEU A O 1
ATOM 1429 N N . GLU A 1 185 ? 0.274 5.352 34.406 1.00 89.19 185 GLU A N 1
ATOM 1430 C CA . GLU A 1 185 ? -1.080 5.630 34.879 1.00 89.19 185 GLU A CA 1
ATOM 1431 C C . GLU A 1 185 ? -2.004 4.454 34.574 1.00 89.19 185 GLU A C 1
ATOM 1433 O O . GLU A 1 185 ? -2.144 4.016 33.430 1.00 89.19 185 GLU A O 1
ATOM 1438 N N . LEU A 1 186 ? -2.647 3.951 35.620 1.00 87.44 186 LEU A N 1
ATOM 1439 C CA . LEU A 1 186 ? -3.653 2.908 35.576 1.00 87.44 186 LEU A CA 1
ATOM 1440 C C . LEU A 1 186 ? -5.040 3.554 35.556 1.00 87.44 186 LEU A C 1
ATOM 1442 O O . LEU A 1 186 ? -5.424 4.244 36.496 1.00 87.44 186 LEU A O 1
ATOM 1446 N N . VAL A 1 187 ? -5.811 3.298 34.507 1.00 87.25 187 VAL A N 1
ATOM 1447 C CA . VAL A 1 187 ? -7.217 3.694 34.407 1.00 87.25 187 VAL A CA 1
ATOM 1448 C C . VAL A 1 187 ? -8.079 2.479 34.709 1.00 87.25 187 VAL A C 1
ATOM 1450 O O . VAL A 1 187 ? -7.994 1.465 34.014 1.00 87.25 187 VAL A O 1
ATOM 1453 N N . LEU A 1 188 ? -8.917 2.587 35.733 1.00 86.88 188 LEU A N 1
ATOM 1454 C CA . LEU A 1 188 ? -9.897 1.575 36.108 1.00 86.88 188 LEU A CA 1
ATOM 1455 C C . LEU A 1 188 ? -11.283 2.033 35.656 1.00 86.88 188 LEU A C 1
ATOM 1457 O O . LEU A 1 188 ? -11.711 3.142 35.984 1.00 86.88 188 LEU A O 1
ATOM 1461 N N . SER A 1 189 ? -12.003 1.183 34.926 1.00 85.62 189 SER A N 1
ATOM 1462 C CA . SER A 1 189 ? -13.423 1.426 34.636 1.00 85.62 189 SER A CA 1
ATOM 1463 C C . SER A 1 189 ? -14.248 1.451 35.927 1.00 85.62 189 SER A C 1
ATOM 1465 O O . SER A 1 189 ? -13.823 0.949 36.973 1.00 85.62 189 SER A O 1
ATOM 1467 N N . LYS A 1 190 ? -15.439 2.047 35.866 1.00 85.12 190 LYS A N 1
ATOM 1468 C CA . LYS A 1 190 ? -16.391 2.051 36.982 1.00 85.12 190 LYS A CA 1
ATOM 1469 C C . LYS A 1 190 ? -16.741 0.621 37.397 1.00 85.12 190 LYS A C 1
ATOM 1471 O O . LYS A 1 190 ? -16.704 0.276 38.571 1.00 85.12 190 LYS A O 1
ATOM 1476 N N . GLU A 1 191 ? -17.030 -0.224 36.419 1.00 83.44 191 GLU A N 1
ATOM 1477 C CA . GLU A 1 191 ? -17.448 -1.608 36.611 1.00 83.44 191 GLU A CA 1
ATOM 1478 C C . GLU A 1 191 ? -16.326 -2.450 37.223 1.00 83.44 191 GLU A C 1
ATOM 1480 O O . GLU A 1 191 ? -16.578 -3.282 38.089 1.00 83.44 191 GLU A O 1
ATOM 1485 N N . TYR A 1 192 ? -15.070 -2.189 36.848 1.00 83.44 192 TYR A N 1
ATOM 1486 C CA . TYR A 1 192 ? -13.924 -2.844 37.478 1.00 83.44 192 TYR A CA 1
ATOM 1487 C C . TYR A 1 192 ? -13.713 -2.382 38.923 1.00 83.44 192 TYR A C 1
ATOM 1489 O O . TYR A 1 192 ? -13.334 -3.183 39.769 1.00 83.44 192 TYR A O 1
ATOM 1497 N N . GLN A 1 193 ? -13.997 -1.116 39.240 1.00 83.38 193 GLN A N 1
ATOM 1498 C CA . GLN A 1 193 ? -13.964 -0.633 40.624 1.00 83.38 193 GLN A CA 1
ATOM 1499 C C . GLN A 1 193 ? -15.049 -1.299 41.484 1.00 83.38 193 GLN A C 1
ATOM 1501 O O . GLN A 1 193 ? -14.745 -1.712 42.601 1.00 83.38 193 GLN A O 1
ATOM 1506 N N . TYR A 1 194 ? -16.254 -1.510 40.945 1.00 82.44 194 TYR A N 1
ATOM 1507 C CA . TYR A 1 194 ? -17.283 -2.323 41.608 1.00 82.44 194 TYR A CA 1
ATOM 1508 C C . TYR A 1 194 ? -16.815 -3.762 41.856 1.00 82.44 194 TYR A C 1
ATOM 1510 O O . TYR A 1 194 ? -16.972 -4.269 42.962 1.00 82.44 194 TYR A O 1
ATOM 1518 N N . LEU A 1 195 ? -16.179 -4.411 40.870 1.00 81.75 195 LEU A N 1
ATOM 1519 C CA . LEU A 1 195 ? -15.614 -5.759 41.048 1.00 81.75 195 LEU A CA 1
ATOM 1520 C C . LEU A 1 195 ? -14.534 -5.818 42.139 1.00 81.75 195 LEU A C 1
ATOM 1522 O O . LEU A 1 195 ? -14.367 -6.850 42.783 1.00 81.75 195 LEU A O 1
ATOM 1526 N N . LEU A 1 196 ? -13.809 -4.720 42.358 1.00 81.44 196 LEU A N 1
ATOM 1527 C CA . LEU A 1 196 ? -12.819 -4.590 43.428 1.00 81.44 196 LEU A CA 1
ATOM 1528 C C . LEU A 1 196 ? -13.437 -4.267 44.804 1.00 81.44 196 LEU A C 1
ATOM 1530 O O . LEU A 1 196 ? -12.692 -4.144 45.777 1.00 81.44 196 LEU A O 1
ATOM 1534 N N . GLY A 1 197 ? -14.766 -4.146 44.902 1.00 79.88 197 GLY A N 1
ATOM 1535 C CA . GLY A 1 197 ? -15.491 -3.873 46.147 1.00 79.88 197 GLY A CA 1
ATOM 1536 C C . GLY A 1 197 ? -15.683 -2.388 46.469 1.00 79.88 197 GLY A C 1
ATOM 1537 O O . GLY A 1 197 ? -15.967 -2.050 47.615 1.00 79.88 197 GLY A O 1
ATOM 1538 N N . TYR A 1 198 ? -15.504 -1.491 45.493 1.00 80.44 198 TYR A N 1
ATOM 1539 C CA . TYR A 1 198 ? -15.819 -0.067 45.643 1.00 80.44 198 TYR A CA 1
ATOM 1540 C C . TYR A 1 198 ? -17.257 0.210 45.180 1.00 80.44 198 TYR A C 1
ATOM 1542 O O . TYR A 1 198 ? -17.492 0.596 44.032 1.00 80.44 198 TYR A O 1
ATOM 1550 N N . ASP A 1 199 ? -18.219 0.005 46.082 1.00 77.88 199 ASP A N 1
ATOM 1551 C CA . ASP A 1 199 ? -19.661 0.102 45.796 1.00 77.88 199 ASP A CA 1
ATOM 1552 C C . ASP A 1 199 ? -20.157 1.534 45.495 1.00 77.88 199 ASP A C 1
ATOM 1554 O O . ASP A 1 199 ? -21.259 1.743 44.975 1.00 77.88 199 ASP A O 1
ATOM 1558 N N . ASP A 1 200 ? -19.341 2.542 45.793 1.00 81.81 200 ASP A N 1
ATOM 1559 C CA . ASP A 1 200 ? -19.602 3.963 45.564 1.00 81.81 200 ASP A CA 1
ATOM 1560 C C . ASP A 1 200 ? -18.970 4.504 44.267 1.00 81.81 200 ASP A C 1
ATOM 1562 O O . ASP A 1 200 ? -19.056 5.705 43.985 1.00 81.81 200 ASP A O 1
ATOM 1566 N N . ALA A 1 201 ? -18.361 3.643 43.444 1.00 76.94 201 ALA A N 1
ATOM 1567 C CA . ALA A 1 201 ? -17.699 4.050 42.210 1.00 76.94 201 ALA A CA 1
ATOM 1568 C C . ALA A 1 201 ? -18.696 4.648 41.198 1.00 76.94 201 ALA A C 1
ATOM 1570 O O . ALA A 1 201 ? -19.526 3.953 40.615 1.00 76.94 201 ALA A O 1
ATOM 1571 N N . LYS A 1 202 ? -18.611 5.959 40.938 1.00 77.06 202 LYS A N 1
ATOM 1572 C CA . LYS A 1 202 ? -19.504 6.651 39.986 1.00 77.06 202 LYS A CA 1
ATOM 1573 C C . LYS A 1 202 ? -18.942 6.743 38.570 1.00 77.06 202 LYS A C 1
ATOM 1575 O O . LYS A 1 202 ? -19.720 6.670 37.620 1.00 77.06 202 LYS A O 1
ATOM 1580 N N . GLU A 1 203 ? -17.622 6.848 38.434 1.00 81.12 203 GLU A N 1
ATOM 1581 C CA . GLU A 1 203 ? -16.915 7.072 37.167 1.00 81.12 203 GLU A CA 1
ATOM 1582 C C . GLU A 1 203 ? -15.594 6.288 37.102 1.00 81.12 203 GLU A C 1
ATOM 1584 O O . GLU A 1 203 ? -15.140 5.705 38.092 1.00 81.12 203 GLU A O 1
ATOM 1589 N N . SER A 1 204 ? -14.970 6.260 35.921 1.00 80.56 204 SER A N 1
ATOM 1590 C CA . SER A 1 204 ? -13.624 5.708 35.749 1.00 80.56 204 SER A CA 1
ATOM 1591 C C . SER A 1 204 ? -12.596 6.506 36.547 1.00 80.56 204 SER A C 1
ATOM 1593 O O . SER A 1 204 ? -12.619 7.736 36.526 1.00 80.56 204 SER A O 1
ATOM 1595 N N . LYS A 1 205 ? -11.658 5.816 37.197 1.00 84.31 205 LYS A N 1
ATOM 1596 C CA . LYS A 1 205 ? -10.633 6.438 38.038 1.00 84.31 205 LYS A CA 1
ATOM 1597 C C . LYS A 1 205 ? -9.248 6.202 37.458 1.00 84.31 205 LYS A C 1
ATOM 1599 O O . LYS A 1 205 ? -8.864 5.062 37.202 1.00 84.31 205 LYS A O 1
ATOM 1604 N N . THR A 1 206 ? -8.493 7.282 37.297 1.00 86.00 206 THR A N 1
ATOM 1605 C CA . THR A 1 206 ? -7.079 7.228 36.921 1.00 86.00 206 THR A CA 1
ATOM 1606 C C . THR A 1 206 ? -6.227 7.296 38.182 1.00 86.00 206 THR A C 1
ATOM 1608 O O . THR A 1 206 ? -6.406 8.177 39.022 1.00 86.00 206 THR A O 1
ATOM 1611 N N . LEU A 1 207 ? -5.315 6.344 38.336 1.00 86.81 207 LEU A N 1
ATOM 1612 C CA . LEU A 1 207 ? -4.424 6.202 39.479 1.00 86.81 207 LEU A CA 1
ATOM 1613 C C . LEU A 1 207 ? -2.991 6.039 38.977 1.00 86.81 207 LEU A C 1
ATOM 1615 O O . LEU A 1 207 ? -2.746 5.351 37.992 1.00 86.81 207 LEU A O 1
ATOM 1619 N N . SER A 1 208 ? -2.017 6.603 39.685 1.00 85.62 208 SER A N 1
ATOM 1620 C CA . SER A 1 208 ? -0.617 6.260 39.426 1.00 85.62 208 SER A CA 1
ATOM 1621 C C . SER A 1 208 ? -0.346 4.815 39.859 1.00 85.62 208 SER A C 1
ATOM 1623 O O . SER A 1 208 ? -0.688 4.425 40.980 1.00 85.62 208 SER A O 1
ATOM 1625 N N . LEU A 1 209 ? 0.321 4.035 39.005 1.00 82.00 209 LEU A N 1
ATOM 1626 C CA . LEU A 1 209 ? 0.693 2.643 39.269 1.00 82.00 209 LEU A CA 1
ATOM 1627 C C . LEU A 1 209 ? 1.511 2.505 40.563 1.00 82.00 209 LEU A C 1
ATOM 1629 O O . LEU A 1 209 ? 1.313 1.559 41.321 1.00 82.00 209 LEU A O 1
ATOM 1633 N N . VAL A 1 210 ? 2.371 3.484 40.869 1.00 80.56 210 VAL A N 1
ATOM 1634 C CA . VAL A 1 210 ? 3.170 3.518 42.108 1.00 80.56 210 VAL A CA 1
ATOM 1635 C C . VAL A 1 210 ? 2.273 3.569 43.346 1.00 80.56 210 VAL A C 1
ATOM 1637 O O . VAL A 1 210 ? 2.565 2.936 44.360 1.00 80.56 210 VAL A O 1
ATOM 1640 N N . HIS A 1 211 ? 1.172 4.314 43.270 1.00 78.31 211 HIS A N 1
ATOM 1641 C CA . HIS A 1 211 ? 0.225 4.442 44.372 1.00 78.31 211 HIS A CA 1
ATOM 1642 C C . HIS A 1 211 ? -0.552 3.136 44.592 1.00 78.31 211 HIS A C 1
ATOM 1644 O O . HIS A 1 211 ? -0.761 2.726 45.732 1.00 78.31 211 HIS A O 1
ATOM 1650 N N . VAL A 1 212 ? -0.915 2.453 43.503 1.00 75.88 212 VAL A N 1
ATOM 1651 C CA . VAL A 1 212 ? -1.619 1.160 43.533 1.00 75.88 212 VAL A CA 1
ATOM 1652 C C . VAL A 1 212 ? -0.718 0.046 44.073 1.00 75.88 212 VAL A C 1
ATOM 1654 O O . VAL A 1 212 ? -1.124 -0.685 44.974 1.00 75.88 212 VAL A O 1
ATOM 1657 N N . LEU A 1 213 ? 0.528 -0.044 43.597 1.00 75.31 213 LEU A N 1
ATOM 1658 C CA . LEU A 1 213 ? 1.516 -1.019 44.078 1.00 75.31 213 LEU A CA 1
ATOM 1659 C C . LEU A 1 213 ? 1.804 -0.861 45.574 1.00 75.31 213 LEU A C 1
ATOM 1661 O O . LEU A 1 213 ? 1.850 -1.850 46.298 1.00 75.31 213 LEU A O 1
ATOM 1665 N N . LYS A 1 214 ? 1.927 0.378 46.069 1.00 73.94 214 LYS A N 1
ATOM 1666 C CA . LYS A 1 214 ? 2.102 0.643 47.508 1.00 73.94 214 LYS A CA 1
ATOM 1667 C C . LYS A 1 214 ? 0.934 0.142 48.357 1.00 73.94 214 LYS A C 1
ATOM 1669 O O . LYS A 1 214 ? 1.149 -0.240 49.504 1.00 73.94 214 LYS A O 1
ATOM 1674 N N . TYR A 1 215 ? -0.282 0.169 47.816 1.00 68.44 215 TYR A N 1
ATOM 1675 C CA . TYR A 1 215 ? -1.473 -0.326 48.501 1.00 68.44 215 TYR A CA 1
ATOM 1676 C C . TYR A 1 215 ? -1.552 -1.857 48.484 1.00 68.44 215 TYR A C 1
ATOM 1678 O O . TYR A 1 215 ? -1.900 -2.455 49.498 1.00 68.44 215 TYR A O 1
ATOM 1686 N N . LEU A 1 216 ? -1.182 -2.488 47.364 1.00 65.88 216 LEU A N 1
ATOM 1687 C CA . LEU A 1 216 ? -1.165 -3.948 47.222 1.00 65.88 216 LEU A CA 1
ATOM 1688 C C . LEU A 1 216 ? -0.054 -4.612 48.043 1.00 65.88 216 LEU A C 1
ATOM 1690 O O . LEU A 1 216 ? -0.302 -5.646 48.642 1.00 65.88 216 LEU A O 1
ATOM 1694 N N . CYS A 1 217 ? 1.134 -4.009 48.137 1.00 61.69 217 CYS A N 1
ATOM 1695 C CA . CYS A 1 217 ? 2.246 -4.546 48.935 1.00 61.69 217 CYS A CA 1
ATOM 1696 C C . CYS A 1 217 ? 2.111 -4.314 50.454 1.00 61.69 217 CYS A C 1
ATOM 1698 O O . CYS A 1 217 ? 3.003 -4.700 51.204 1.00 61.69 217 CYS A O 1
ATOM 1700 N N . ARG A 1 218 ? 1.055 -3.628 50.912 1.00 55.94 218 ARG A N 1
ATOM 1701 C CA . ARG A 1 218 ? 0.770 -3.394 52.341 1.00 55.94 218 ARG A CA 1
ATOM 1702 C C . ARG A 1 218 ? -0.275 -4.350 52.927 1.00 55.94 218 ARG A C 1
ATOM 1704 O O . ARG A 1 218 ? -0.497 -4.292 54.134 1.00 55.94 218 ARG A O 1
ATOM 1711 N N . ARG A 1 219 ? -0.922 -5.169 52.097 1.00 48.78 219 ARG A N 1
ATOM 1712 C CA . ARG A 1 219 ? -1.742 -6.309 52.525 1.00 48.78 219 ARG A CA 1
ATOM 1713 C C . ARG A 1 219 ? -0.924 -7.585 52.418 1.00 48.78 219 ARG A C 1
ATOM 1715 O O . ARG A 1 219 ? -1.185 -8.474 53.251 1.00 48.78 219 ARG A O 1
#

Radius of gyration: 24.83 Å; chains: 1; bounding box: 43×34×76 Å